Protein 4NZK (pdb70)

Organism: NCBI:txid428128

Secondary structure (DSSP, 8-state):
--EEEEEEETTEEEEEETTEEEEEE-------HHHHHHHHHHHHHH-TTSEEE-----THHHHPPTT-GGG---HHHHHHHHHHH-SS-B---HHHHHHTTTTSS-B-SSSSSBPHHHHHHHHHHHH----PPPPGGGSEEEEEEEE----TTTTS-HHHHTSPEEEEEEE-SS-EEEEEE-TTS-B-GGGTT---S-----GGGGGGG---SSSEEEEEES--SS-EEEEEE-GGGGGGGGGGTTT-SEEEEEETTB--S-HHHHHHHTT--EEEE--HHHHHSGGGHHIIIIIS--

Structure (mmCIF, N/CA/C/O backbone):
data_4NZK
#
_entry.id   4NZK
#
_cell.length_a   102.125
_cell.length_b   102.125
_cell.length_c   123.311
_cell.angle_alpha   90.000
_cell.angle_beta   90.000
_cell.angle_gamma   120.000
#
_symmetry.space_group_name_H-M   'P 61 2 2'
#
loop_
_entity.id
_entity.type
_entity.pdbx_description
1 polymer 'Uncharacterized protein'
2 non-polymer 1,2-ETHANEDIOL
3 non-polymer 'UNKNOWN LIGAND'
4 water water
#
loop_
_atom_site.group_PDB
_atom_site.id
_atom_site.type_symbol
_atom_site.label_atom_id
_atom_site.label_alt_id
_atom_site.label_comp_id
_atom_site.label_asym_id
_atom_site.label_entity_id
_atom_site.label_seq_id
_atom_site.pdbx_PDB_ins_code
_atom_site.Cartn_x
_atom_site.Cartn_y
_atom_site.Cartn_z
_atom_site.occupancy
_atom_site.B_iso_or_equiv
_atom_site.auth_seq_id
_atom_site.auth_comp_id
_atom_site.auth_asym_id
_atom_site.auth_atom_id
_atom_site.pdbx_PDB_model_num
ATOM 1 N N . PRO A 1 51 ? 48.492 13.089 5.635 1.00 37.53 82 PRO A N 1
ATOM 2 C CA . PRO A 1 51 ? 48.304 14.560 5.680 1.00 41.25 82 PRO A CA 1
ATOM 3 C C . PRO A 1 51 ? 48.280 15.270 4.311 1.00 39.87 82 PRO A C 1
ATOM 4 O O . PRO A 1 51 ? 48.711 14.713 3.303 1.00 41.02 82 PRO A O 1
ATOM 8 N N . VAL A 1 52 ? 47.767 16.495 4.294 1.00 39.72 83 VAL A N 1
ATOM 9 C CA A VAL A 1 52 ? 47.762 17.376 3.111 0.50 33.23 83 VAL A CA 1
ATOM 10 C CA B VAL A 1 52 ? 47.813 17.302 3.074 0.50 38.42 83 VAL A CA 1
ATOM 11 C C . VAL A 1 52 ? 48.868 18.431 3.245 1.00 36.73 83 VAL A C 1
ATOM 12 O O . VAL A 1 52 ? 48.995 19.034 4.316 1.00 41.34 83 VAL A O 1
ATOM 19 N N . GLY A 1 53 ? 49.631 18.696 2.176 1.00 34.92 84 GLY A N 1
ATOM 20 C CA . GLY A 1 53 ? 50.751 19.650 2.242 1.00 30.35 84 GLY A CA 1
ATOM 21 C C . GLY A 1 53 ? 50.674 20.907 1.391 1.00 28.56 84 GLY A C 1
ATOM 22 O O . GLY A 1 53 ? 50.127 20.894 0.290 1.00 35.28 84 GLY A O 1
ATOM 23 N N . VAL A 1 54 ? 51.268 21.989 1.893 1.00 24.40 85 VAL A N 1
ATOM 24 C CA . VAL A 1 54 ? 51.271 23.277 1.224 1.00 27.16 85 VAL A CA 1
ATOM 25 C C . VAL A 1 54 ? 52.700 23.810 1.096 1.00 25.61 85 VAL A C 1
ATOM 26 O O . VAL A 1 54 ? 53.462 23.773 2.075 1.00 25.69 85 VAL A O 1
ATOM 30 N N . ASP A 1 55 ? 53.041 24.340 -0.084 1.00 25.62 86 ASP A N 1
ATOM 31 C CA . ASP A 1 55 ? 54.324 25.043 -0.320 1.00 23.45 86 ASP A CA 1
ATOM 32 C C . ASP A 1 55 ? 55.512 24.104 -0.012 1.00 20.40 86 ASP A C 1
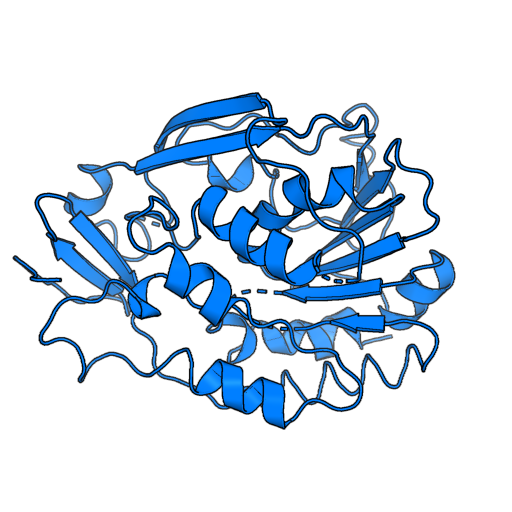ATOM 33 O O . ASP A 1 55 ? 56.454 24.457 0.688 1.00 22.42 86 ASP A O 1
ATOM 38 N N . GLY A 1 56 ? 55.424 22.895 -0.546 1.00 20.35 87 GLY A N 1
ATOM 39 C CA . GLY A 1 56 ? 56.493 21.940 -0.396 1.00 16.83 87 GLY A CA 1
ATOM 40 C C . GLY A 1 56 ? 57.699 22.339 -1.258 1.00 18.44 87 GLY A C 1
ATOM 41 O O . GLY A 1 56 ? 57.535 22.702 -2.427 1.00 23.49 87 GLY A O 1
ATOM 42 N N . VAL A 1 57 ? 58.885 22.305 -0.653 1.00 15.95 88 VAL A N 1
ATOM 43 C CA A VAL A 1 57 ? 60.173 22.566 -1.310 0.50 16.66 88 VAL A CA 1
ATOM 44 C CA B VAL A 1 57 ? 60.138 22.497 -1.380 0.50 17.04 88 VAL A CA 1
ATOM 45 C C . VAL A 1 57 ? 61.168 21.484 -0.889 1.00 16.05 88 VAL A C 1
ATOM 46 O O . VAL A 1 57 ? 61.268 21.192 0.307 1.00 15.13 88 VAL A O 1
ATOM 53 N N . GLN A 1 58 ? 61.931 20.951 -1.839 1.00 16.50 89 GLN A N 1
ATOM 54 C CA . GLN A 1 58 ? 62.966 19.950 -1.565 1.00 15.45 89 GLN A CA 1
ATOM 55 C C . GLN A 1 58 ? 64.381 20.521 -1.718 1.00 15.57 89 GLN A C 1
ATOM 56 O O . GLN A 1 58 ? 64.678 21.242 -2.679 1.00 19.89 89 GLN A O 1
ATOM 62 N N . THR A 1 59 ? 65.235 20.258 -0.738 1.00 15.11 90 THR A N 1
ATOM 63 C CA . THR A 1 59 ? 66.667 20.489 -0.905 1.00 21.67 90 THR A CA 1
ATOM 64 C C . THR A 1 59 ? 67.416 19.659 0.092 1.00 14.74 90 THR A C 1
ATOM 65 O O . THR A 1 59 ? 66.930 19.350 1.191 1.00 14.06 90 THR A O 1
ATOM 69 N N . ASN A 1 60 ? 68.597 19.253 -0.333 1.00 15.13 91 ASN A N 1
ATOM 70 C CA . ASN A 1 60 ? 69.535 18.537 0.524 1.00 12.67 91 ASN A CA 1
ATOM 71 C C . ASN A 1 60 ? 68.890 17.295 1.123 1.00 12.69 91 ASN A C 1
ATOM 72 O O . ASN A 1 60 ? 69.202 16.914 2.223 1.00 13.37 91 ASN A O 1
ATOM 77 N N . GLY A 1 61 ? 68.015 16.655 0.360 1.00 13.23 92 GLY A N 1
ATOM 78 C CA . GLY A 1 61 ? 67.354 15.420 0.819 1.00 13.59 92 GLY A CA 1
ATOM 79 C C . GLY A 1 61 ? 66.233 15.605 1.801 1.00 13.44 92 GLY A C 1
ATOM 80 O O . GLY A 1 61 ? 65.739 14.622 2.354 1.00 12.54 92 GLY A O 1
ATOM 81 N N . GLN A 1 62 ? 65.817 16.857 1.998 1.00 13.14 93 GLN A N 1
ATOM 82 C CA . GLN A 1 62 ? 64.764 17.218 2.928 1.00 12.14 93 GLN A CA 1
ATOM 83 C C . GLN A 1 62 ? 63.589 17.813 2.164 1.00 11.89 93 GLN A C 1
ATOM 84 O O . GLN A 1 62 ? 63.731 18.415 1.109 1.00 15.69 93 GLN A O 1
ATOM 90 N N . LEU A 1 63 ? 62.422 17.688 2.760 1.00 11.87 94 LEU A N 1
ATOM 91 C CA . LEU A 1 63 ? 61.216 18.392 2.316 1.00 11.12 94 LEU A CA 1
ATOM 92 C C . LEU A 1 63 ? 60.807 19.366 3.404 1.00 13.60 94 LEU A C 1
ATOM 93 O O . LEU A 1 63 ? 60.633 18.992 4.562 1.00 13.93 94 LEU A O 1
ATOM 98 N N . VAL A 1 64 ? 60.629 20.623 3.009 1.00 12.04 95 VAL A N 1
ATOM 99 C CA . VAL A 1 64 ? 60.037 21.625 3.844 1.00 13.96 95 VAL A CA 1
ATOM 100 C C . VAL A 1 64 ? 58.616 21.812 3.347 1.00 15.66 95 VAL A C 1
ATOM 101 O O . VAL A 1 64 ? 58.396 22.131 2.180 1.00 14.71 95 VAL A O 1
ATOM 105 N N . VAL A 1 65 ? 57.650 21.611 4.234 1.00 15.38 96 VAL A N 1
ATOM 106 C CA . VAL A 1 65 ? 56.245 21.664 3.827 1.00 14.73 96 VAL A CA 1
ATOM 107 C C . VAL A 1 65 ? 55.362 22.049 4.999 1.00 16.11 96 VAL A C 1
ATOM 108 O O . VAL A 1 65 ? 55.686 21.758 6.141 1.00 15.17 96 VAL A O 1
ATOM 112 N N . ASP A 1 66 ? 54.272 22.771 4.713 1.00 17.19 97 ASP A N 1
ATOM 113 C CA . ASP A 1 66 ? 53.329 23.115 5.759 1.00 17.61 97 ASP A CA 1
ATOM 114 C C . ASP A 1 66 ? 52.205 22.084 5.825 1.00 18.84 97 ASP A C 1
ATOM 115 O O . ASP A 1 66 ? 51.603 21.713 4.810 1.00 22.47 97 ASP A O 1
ATOM 120 N N . ILE A 1 67 ? 51.951 21.606 7.026 1.00 20.34 98 ILE A N 1
ATOM 121 C CA . ILE A 1 67 ? 50.904 20.608 7.257 1.00 22.79 98 ILE A CA 1
ATOM 122 C C . ILE A 1 67 ? 50.055 21.086 8.420 1.00 24.66 98 ILE A C 1
ATOM 123 O O . ILE A 1 67 ? 50.574 21.308 9.517 1.00 22.99 98 ILE A O 1
ATOM 128 N N . ASP A 1 68 ? 48.762 21.280 8.161 1.00 28.90 99 ASP A N 1
ATOM 129 C CA . ASP A 1 68 ? 47.828 21.708 9.203 1.00 30.94 99 ASP A CA 1
ATOM 130 C C . ASP A 1 68 ? 48.333 22.942 9.950 1.00 27.56 99 ASP A C 1
ATOM 131 O O . ASP A 1 68 ? 48.294 23.013 11.187 1.00 37.15 99 ASP A O 1
ATOM 136 N N . GLY A 1 69 ? 48.834 23.906 9.169 1.00 28.62 100 GLY A N 1
ATOM 137 C CA . GLY A 1 69 ? 49.268 25.199 9.701 1.00 30.19 100 GLY A CA 1
ATOM 138 C C . GLY A 1 69 ? 50.647 25.244 10.340 1.00 25.37 100 GLY A C 1
ATOM 139 O O . GLY A 1 69 ? 51.033 26.282 10.882 1.00 29.21 100 GLY A O 1
ATOM 140 N N . HIS A 1 70 ? 51.404 24.137 10.296 1.00 19.75 101 HIS A N 1
ATOM 141 C CA A HIS A 1 70 ? 52.754 24.110 10.881 0.50 18.96 101 HIS A CA 1
ATOM 142 C CA B HIS A 1 70 ? 52.743 24.171 10.845 0.50 19.12 101 HIS A CA 1
ATOM 143 C C . HIS A 1 70 ? 53.754 23.660 9.819 1.00 17.15 101 HIS A C 1
ATOM 144 O O . HIS A 1 70 ? 53.468 22.780 9.021 1.00 19.42 101 HIS A O 1
ATOM 157 N N . THR A 1 71 ? 54.924 24.257 9.849 1.00 17.50 102 THR A N 1
ATOM 158 C CA . THR A 1 71 ? 55.983 23.885 8.928 1.00 15.40 102 THR A CA 1
ATOM 159 C C . THR A 1 71 ? 56.755 22.707 9.496 1.00 14.23 102 THR A C 1
ATOM 160 O O . THR A 1 71 ? 57.213 22.709 10.654 1.00 14.43 102 THR A O 1
ATOM 164 N N . TRP A 1 72 ? 56.973 21.740 8.623 1.00 13.96 103 TRP A N 1
ATOM 165 C CA . TRP A 1 72 ? 57.821 20.611 8.929 1.00 13.96 103 TRP A CA 1
ATOM 166 C C . TRP A 1 72 ? 59.039 20.586 8.006 1.00 13.02 103 TRP A C 1
ATOM 167 O O . TRP A 1 72 ? 58.958 20.991 6.852 1.00 13.78 103 TRP A O 1
ATOM 178 N N . GLY A 1 73 ? 60.144 20.060 8.529 1.00 12.41 104 GLY A N 1
ATOM 179 C CA . GLY A 1 73 ? 61.277 19.621 7.726 1.00 12.26 104 GLY A CA 1
ATOM 180 C C . GLY A 1 73 ? 61.326 18.111 7.919 1.00 11.93 104 GLY A C 1
ATOM 181 O O . GLY A 1 73 ? 61.406 17.634 9.064 1.00 13.31 104 GLY A O 1
ATOM 182 N N . ILE A 1 74 ? 61.267 17.371 6.799 1.00 12.35 105 ILE A N 1
ATOM 183 C CA . ILE A 1 74 ? 61.207 15.905 6.787 1.00 11.94 105 ILE A CA 1
ATOM 184 C C . ILE A 1 74 ? 62.271 15.344 5.894 1.00 11.97 105 ILE A C 1
ATOM 185 O O . ILE A 1 74 ? 62.348 15.684 4.695 1.00 12.84 105 ILE A O 1
ATOM 190 N N . SER A 1 75 ? 63.092 14.459 6.450 1.00 10.51 106 SER A N 1
ATOM 191 C CA . SER A 1 75 ? 64.160 13.843 5.652 1.00 10.48 106 SER A CA 1
ATOM 192 C C . SER A 1 75 ? 63.530 12.735 4.793 1.00 9.77 106 SER A C 1
ATOM 193 O O . SER A 1 75 ? 62.826 11.863 5.298 1.00 12.59 106 SER A O 1
ATOM 196 N N . LEU A 1 76 ? 63.803 12.780 3.495 1.00 9.80 107 LEU A N 1
ATOM 197 C CA . LEU A 1 76 ? 63.320 11.779 2.572 1.00 9.90 107 LEU A CA 1
ATOM 198 C C . LEU A 1 76 ? 64.248 10.564 2.615 1.00 11.88 107 LEU A C 1
ATOM 199 O O . LEU A 1 76 ? 65.445 10.685 2.774 1.00 12.92 107 LEU A O 1
ATOM 204 N N . TYR A 1 77 ? 63.664 9.391 2.430 1.00 11.51 108 TYR A N 1
ATOM 205 C CA . TYR A 1 77 ? 64.394 8.137 2.609 1.00 11.67 108 TYR A CA 1
ATOM 206 C C . TYR A 1 77 ? 64.507 7.396 1.295 1.00 12.44 108 TYR A C 1
ATOM 207 O O . TYR A 1 77 ? 63.520 7.319 0.550 1.00 13.18 108 TYR A O 1
ATOM 216 N N . GLY A 1 78 ? 65.701 6.843 1.042 1.00 14.56 109 GLY A N 1
ATOM 217 C CA . GLY A 1 78 ? 65.972 6.102 -0.195 1.00 16.47 109 GLY A CA 1
ATOM 218 C C . GLY A 1 78 ? 65.966 4.590 -0.078 1.00 15.27 109 GLY A C 1
ATOM 219 O O . GLY A 1 78 ? 65.970 3.872 -1.085 1.00 19.64 109 GLY A O 1
ATOM 220 N N . GLY A 1 79 ? 65.898 4.079 1.139 1.00 14.40 110 GLY A N 1
ATOM 221 C CA . GLY A 1 79 ? 65.866 2.640 1.349 1.00 14.86 110 GLY A CA 1
ATOM 222 C C . GLY A 1 79 ? 67.250 2.032 1.568 1.00 13.52 110 GLY A C 1
ATOM 223 O O . GLY A 1 79 ? 68.253 2.721 1.642 1.00 14.42 110 GLY A O 1
ATOM 224 N N . GLY A 1 80 ? 67.275 0.706 1.692 1.00 13.29 111 GLY A N 1
ATOM 225 C CA . GLY A 1 80 ? 68.504 -0.049 1.972 1.00 13.69 111 GLY A CA 1
ATOM 226 C C . GLY A 1 80 ? 68.178 -1.308 2.728 1.00 12.32 111 GLY A C 1
ATOM 227 O O . GLY A 1 80 ? 67.253 -1.353 3.556 1.00 13.30 111 GLY A O 1
ATOM 228 N N . ASP A 1 81 ? 68.958 -2.353 2.441 1.00 11.95 112 ASP A N 1
ATOM 229 C CA . ASP A 1 81 ? 68.664 -3.647 3.011 1.00 12.37 112 ASP A CA 1
ATOM 230 C C . ASP A 1 81 ? 69.225 -3.872 4.408 1.00 12.21 112 ASP A C 1
ATOM 231 O O . ASP A 1 81 ? 68.791 -4.785 5.087 1.00 14.42 112 ASP A O 1
ATOM 236 N N . GLY A 1 82 ? 70.192 -3.047 4.826 1.00 10.36 113 GLY A N 1
ATOM 237 C CA . GLY A 1 82 ? 70.816 -3.196 6.128 1.00 12.00 113 GLY A CA 1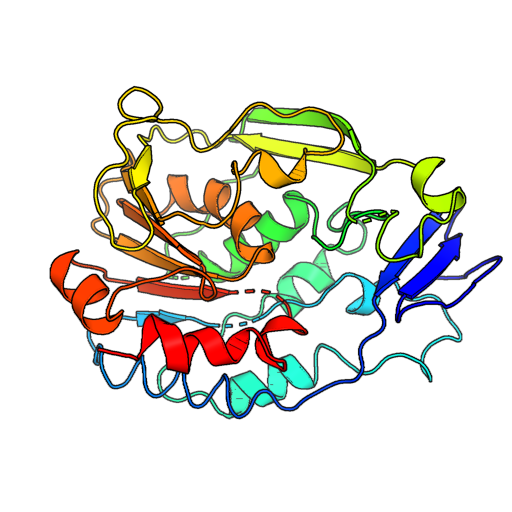
ATOM 238 C C . GLY A 1 82 ? 71.581 -4.494 6.307 1.00 12.23 113 GLY A C 1
ATOM 239 O O . GLY A 1 82 ? 71.775 -4.966 7.433 1.00 11.76 113 GLY A O 1
ATOM 240 N N . ALA A 1 83 ? 72.047 -5.080 5.214 1.00 10.70 114 ALA A N 1
ATOM 241 C CA . ALA A 1 83 ? 72.725 -6.358 5.322 1.00 11.84 114 ALA A CA 1
ATOM 242 C C . ALA A 1 83 ? 74.008 -6.300 6.123 1.00 11.22 114 ALA A C 1
ATOM 243 O O . ALA A 1 83 ? 74.306 -7.199 6.921 1.00 12.96 114 ALA A O 1
ATOM 245 N N . ASN A 1 84 ? 74.777 -5.238 5.933 1.00 11.82 115 ASN A N 1
ATOM 246 C CA . ASN A 1 84 ? 76.020 -5.101 6.690 1.00 10.93 115 ASN A CA 1
ATOM 247 C C . ASN A 1 84 ? 75.724 -5.002 8.173 1.00 11.37 115 ASN A C 1
ATOM 248 O O . ASN A 1 84 ? 76.289 -5.734 8.965 1.00 12.53 115 ASN A O 1
ATOM 253 N N . TYR A 1 85 ? 74.819 -4.098 8.529 1.00 10.30 116 TYR A N 1
ATOM 254 C CA . TYR A 1 85 ? 74.405 -3.928 9.930 1.00 9.51 116 TYR A CA 1
ATOM 255 C C . TYR A 1 85 ? 73.996 -5.272 10.540 1.00 9.84 116 TYR A C 1
ATOM 256 O O . TYR A 1 85 ? 74.448 -5.613 11.630 1.00 10.73 116 TYR A O 1
ATOM 265 N N . ALA A 1 86 ? 73.119 -6.001 9.869 1.00 9.94 117 ALA A N 1
ATOM 266 C CA . ALA A 1 86 ? 72.656 -7.280 10.438 1.00 10.61 117 ALA A CA 1
ATOM 267 C C . ALA A 1 86 ? 73.830 -8.229 10.626 1.00 10.54 117 ALA A C 1
ATOM 268 O O . ALA A 1 86 ? 73.914 -8.886 11.643 1.00 12.04 117 ALA A O 1
ATOM 270 N N . SER A 1 87 ? 74.738 -8.293 9.662 1.00 11.71 118 SER A N 1
ATOM 271 C CA A SER A 1 87 ? 75.908 -9.157 9.787 0.50 13.06 118 SER A CA 1
ATOM 272 C CA B SER A 1 87 ? 75.932 -9.142 9.774 0.50 13.42 118 SER A CA 1
ATOM 273 C C . SER A 1 87 ? 76.792 -8.773 10.969 1.00 12.32 118 SER A C 1
ATOM 274 O O . SER A 1 87 ? 77.330 -9.638 11.661 1.00 11.58 118 SER A O 1
ATOM 279 N N . TYR A 1 88 ? 76.946 -7.481 11.212 1.00 11.70 119 TYR A N 1
ATOM 280 C CA . TYR A 1 88 ? 77.740 -7.017 12.334 1.00 11.98 119 TYR A CA 1
ATOM 281 C C . TYR A 1 88 ? 77.082 -7.362 13.673 1.00 12.38 119 TYR A C 1
ATOM 282 O O . TYR A 1 88 ? 77.752 -7.767 14.633 1.00 11.69 119 TYR A O 1
ATOM 291 N N . LEU A 1 89 ? 75.789 -7.137 13.774 1.00 11.85 120 LEU A N 1
ATOM 292 C CA . LEU A 1 89 ? 75.063 -7.537 14.989 1.00 10.14 120 LEU A CA 1
ATOM 293 C C . LEU A 1 89 ? 75.191 -9.031 15.219 1.00 11.25 120 LEU A C 1
ATOM 294 O O . LEU A 1 89 ? 75.372 -9.476 16.346 1.00 11.16 120 LEU A O 1
ATOM 299 N N . ASN A 1 90 ? 75.073 -9.808 14.146 1.00 10.01 121 ASN A N 1
ATOM 300 C CA . ASN A 1 90 ? 75.152 -11.271 14.282 1.00 10.18 121 ASN A CA 1
ATOM 301 C C . ASN A 1 90 ? 76.527 -11.680 14.816 1.00 9.98 121 ASN A C 1
ATOM 302 O O . ASN A 1 90 ? 76.627 -12.567 15.664 1.00 11.80 121 ASN A O 1
ATOM 307 N N . GLU A 1 91 ? 77.563 -11.016 14.319 1.00 10.93 122 GLU A N 1
ATOM 308 C CA A GLU A 1 91 ? 78.931 -11.282 14.764 0.50 10.98 122 GLU A CA 1
ATOM 309 C CA B GLU A 1 91 ? 78.932 -11.275 14.760 0.50 11.00 122 GLU A CA 1
ATOM 310 C C . GLU A 1 91 ? 79.096 -10.916 16.231 1.00 12.49 122 GLU A C 1
ATOM 311 O O . GLU A 1 91 ? 79.713 -11.671 17.002 1.00 13.07 122 GLU A O 1
ATOM 322 N N . PHE A 1 92 ? 78.567 -9.743 16.607 1.00 10.48 123 PHE A N 1
ATOM 323 C CA . PHE A 1 92 ? 78.626 -9.335 17.979 1.00 10.07 123 PHE A CA 1
ATOM 324 C C . PHE A 1 92 ? 77.973 -10.397 18.861 1.00 10.77 123 PHE A C 1
ATOM 325 O O . PHE A 1 92 ? 78.509 -10.755 19.925 1.00 11.62 123 PHE A O 1
ATOM 333 N N . LYS A 1 93 ? 76.783 -10.856 18.468 1.00 10.18 124 LYS A N 1
ATOM 334 C CA . LYS A 1 93 ? 76.066 -11.860 19.248 1.00 10.32 124 LYS A CA 1
ATOM 335 C C . LYS A 1 93 ? 76.870 -13.162 19.358 1.00 11.46 124 LYS A C 1
ATOM 336 O O . LYS A 1 93 ? 76.943 -13.766 20.441 1.00 13.32 124 LYS A O 1
ATOM 342 N N . GLU A 1 94 ? 77.510 -13.575 18.254 1.00 11.64 125 GLU A N 1
ATOM 343 C CA . GLU A 1 94 ? 78.339 -14.788 18.316 1.00 12.99 125 GLU A CA 1
ATOM 344 C C . GLU A 1 94 ? 79.466 -14.607 19.360 1.00 11.85 125 GLU A C 1
ATOM 345 O O . GLU A 1 94 ? 79.838 -15.565 20.046 1.00 15.90 125 GLU A O 1
ATOM 351 N N . LYS A 1 95 ? 80.052 -13.417 19.400 1.00 12.46 126 LYS A N 1
ATOM 352 C CA A LYS A 1 95 ? 81.163 -13.096 20.320 0.50 13.28 126 LYS A CA 1
ATOM 353 C CA B LYS A 1 95 ? 81.184 -13.157 20.302 0.50 13.64 126 LYS A CA 1
ATOM 354 C C . LYS A 1 95 ? 80.757 -13.073 21.785 1.00 13.49 126 LYS A C 1
ATOM 355 O O . LYS A 1 95 ? 81.536 -13.451 22.653 1.00 18.53 126 LYS A O 1
ATOM 366 N N . VAL A 1 96 ? 79.539 -12.595 22.079 1.00 11.87 127 VAL A N 1
ATOM 367 C CA . VAL A 1 96 ? 79.105 -12.549 23.471 1.00 13.46 127 VAL A CA 1
ATOM 368 C C . VAL A 1 96 ? 78.432 -13.834 23.950 1.00 14.76 127 VAL A C 1
ATOM 369 O O . VAL A 1 96 ? 78.390 -14.110 25.141 1.00 16.73 127 VAL A O 1
ATOM 373 N N . GLY A 1 97 ? 77.884 -14.617 23.030 1.00 13.36 128 GLY A N 1
ATOM 374 C CA . GLY A 1 97 ? 77.371 -15.925 23.350 1.00 13.33 128 GLY A CA 1
ATOM 375 C C . GLY A 1 97 ? 75.939 -15.943 23.847 1.00 13.28 128 GLY A C 1
ATOM 376 O O . GLY A 1 97 ? 75.236 -14.909 23.910 1.00 13.18 128 GLY A O 1
ATOM 377 N N . SER A 1 98 ? 75.493 -17.139 24.207 1.00 13.10 129 SER A N 1
ATOM 378 C CA A SER A 1 98 ? 74.092 -17.364 24.562 0.50 12.62 129 SER A CA 1
ATOM 379 C CA B SER A 1 98 ? 74.095 -17.371 24.562 0.50 12.59 129 SER A CA 1
ATOM 380 C C . SER A 1 98 ? 73.639 -16.696 25.844 1.00 14.37 129 SER A C 1
ATOM 381 O O . SER A 1 98 ? 72.444 -16.430 25.998 1.00 15.42 129 SER A O 1
ATOM 386 N N . SER A 1 99 ? 74.566 -16.426 26.762 1.00 14.17 130 SER A N 1
ATOM 387 C CA . SER A 1 99 ? 74.174 -15.895 28.063 1.00 15.33 130 SER A CA 1
ATOM 388 C C . SER A 1 99 ? 73.898 -14.393 28.119 1.00 14.20 130 SER A C 1
ATOM 389 O O . SER A 1 99 ? 73.435 -13.896 29.152 1.00 16.61 130 SER A O 1
ATOM 392 N N . VAL A 1 100 ? 74.169 -13.682 27.024 1.00 12.63 131 VAL A N 1
ATOM 393 C CA . VAL A 1 100 ? 73.908 -12.261 26.932 1.00 11.80 131 VAL A CA 1
ATOM 394 C C . VAL A 1 100 ? 72.830 -12.105 25.888 1.00 13.40 131 VAL A C 1
ATOM 395 O O . VAL A 1 100 ? 73.010 -12.509 24.752 1.00 12.77 131 VAL A O 1
ATOM 399 N N . ASN A 1 101 ? 71.712 -11.483 26.263 1.00 11.83 132 ASN A N 1
ATOM 400 C CA . ASN A 1 101 ? 70.633 -11.234 25.286 1.00 11.30 132 ASN A CA 1
ATOM 401 C C . ASN A 1 101 ? 70.935 -9.969 24.538 1.00 11.13 132 ASN A C 1
ATOM 402 O O . ASN A 1 101 ? 71.276 -8.966 25.152 1.00 14.03 132 ASN A O 1
ATOM 407 N N . VAL A 1 102 ? 70.849 -10.062 23.206 1.00 9.49 133 VAL A N 1
ATOM 408 C CA . VAL A 1 102 ? 71.133 -8.924 22.322 1.00 8.77 133 VAL A CA 1
ATOM 409 C C . VAL A 1 102 ? 69.838 -8.604 21.584 1.00 9.83 133 VAL A C 1
ATOM 410 O O . VAL A 1 102 ? 69.178 -9.510 21.044 1.00 11.38 133 VAL A O 1
ATOM 414 N N . PHE A 1 103 ? 69.465 -7.323 21.639 1.00 9.08 134 PHE A N 1
ATOM 415 C CA . PHE A 1 103 ? 68.212 -6.828 21.096 1.00 10.24 134 PHE A CA 1
ATOM 416 C C . PHE A 1 103 ? 68.532 -5.797 20.013 1.00 10.72 134 PHE A C 1
ATOM 417 O O . PHE A 1 103 ? 69.551 -5.087 20.081 1.00 11.83 134 PHE A O 1
ATOM 425 N N . ASN A 1 104 ? 67.655 -5.722 19.025 1.00 9.49 135 ASN A N 1
ATOM 426 C CA . ASN A 1 104 ? 67.771 -4.765 17.939 1.00 9.42 135 ASN A CA 1
ATOM 427 C C . ASN A 1 104 ? 66.473 -3.950 17.856 1.00 10.85 135 ASN A C 1
ATOM 428 O O . ASN A 1 104 ? 65.388 -4.514 17.814 1.00 11.85 135 ASN A O 1
ATOM 441 N N . VAL A 1 106 ? 65.509 -0.797 15.434 1.00 10.27 137 VAL A N 1
ATOM 442 C CA . VAL A 1 106 ? 65.734 0.193 14.411 1.00 9.37 137 VAL A CA 1
ATOM 443 C C . VAL A 1 106 ? 64.438 0.947 14.214 1.00 11.36 137 VAL A C 1
ATOM 444 O O . VAL A 1 106 ? 63.384 0.336 14.003 1.00 12.47 137 VAL A O 1
ATOM 448 N N . VAL A 1 107 ? 64.519 2.265 14.275 1.00 9.65 138 VAL A N 1
ATOM 449 C CA . VAL A 1 107 ? 63.298 3.082 14.245 1.00 11.37 138 VAL A CA 1
ATOM 450 C C . VAL A 1 107 ? 63.327 4.054 13.068 1.00 12.04 138 VAL A C 1
ATOM 451 O O . VAL A 1 107 ? 64.382 4.476 12.629 1.00 12.43 138 VAL A O 1
ATOM 455 N N . PRO A 1 108 ? 62.142 4.403 12.561 1.00 10.09 139 PRO A N 1
ATOM 456 C CA . PRO A 1 108 ? 62.076 5.308 11.437 1.00 10.37 139 PRO A CA 1
ATOM 457 C C . PRO A 1 108 ? 62.187 6.749 11.903 1.00 10.87 139 PRO A C 1
ATOM 458 O O . PRO A 1 108 ? 62.089 7.031 13.085 1.00 11.26 139 PRO A O 1
ATOM 462 N N . THR A 1 109 ? 62.411 7.632 10.939 1.00 11.73 140 THR A N 1
ATOM 463 C CA . THR A 1 109 ? 62.288 9.053 11.124 1.00 11.71 140 THR A CA 1
ATOM 464 C C . THR A 1 109 ? 60.853 9.465 10.762 1.00 10.63 140 THR A C 1
ATOM 465 O O . THR A 1 109 ? 60.011 8.619 10.372 1.00 11.17 140 THR A O 1
ATOM 469 N N . ALA A 1 110 ? 60.547 10.744 10.936 1.00 11.03 141 ALA A N 1
ATOM 470 C CA . ALA A 1 110 ? 59.161 11.197 10.858 1.00 10.52 141 ALA A CA 1
ATOM 471 C C . ALA A 1 110 ? 58.468 10.901 9.544 1.00 11.64 141 ALA A C 1
ATOM 472 O O . ALA A 1 110 ? 57.260 10.750 9.504 1.00 12.62 141 ALA A O 1
ATOM 474 N N . GLY A 1 111 ? 59.237 10.847 8.452 1.00 10.72 142 GLY A N 1
ATOM 475 C CA . GLY A 1 111 ? 58.688 10.639 7.136 1.00 12.62 142 GLY A CA 1
ATOM 476 C C . GLY A 1 111 ? 57.994 9.313 6.970 1.00 11.66 142 GLY A C 1
ATOM 477 O O . GLY A 1 111 ? 57.205 9.137 6.026 1.00 15.14 142 GLY A O 1
ATOM 478 N N . ALA A 1 112 ? 58.260 8.349 7.850 1.00 11.21 143 ALA A N 1
ATOM 479 C CA . ALA A 1 112 ? 57.480 7.108 7.784 1.00 11.52 143 ALA A CA 1
ATOM 480 C C . ALA A 1 112 ? 55.986 7.325 8.028 1.00 12.13 143 ALA A C 1
ATOM 481 O O . ALA A 1 112 ? 55.147 6.559 7.509 1.00 14.54 143 ALA A O 1
ATOM 483 N N . TYR A 1 113 ? 55.666 8.349 8.825 1.00 12.42 144 TYR A N 1
ATOM 484 C CA . TYR A 1 113 ? 54.311 8.567 9.272 1.00 13.36 144 TYR A CA 1
ATOM 485 C C . TYR A 1 113 ? 53.634 9.850 8.804 1.00 13.92 144 TYR A C 1
ATOM 486 O O . TYR A 1 113 ? 52.413 9.891 8.699 1.00 16.58 144 TYR A O 1
ATOM 495 N N . TYR A 1 114 ? 54.418 10.897 8.571 1.00 11.98 145 TYR A N 1
ATOM 496 C CA . TYR A 1 114 ? 53.892 12.243 8.385 1.00 14.36 145 TYR A CA 1
ATOM 497 C C . TYR A 1 114 ? 54.090 12.886 7.016 1.00 14.05 145 TYR A C 1
ATOM 498 O O . TYR A 1 114 ? 53.717 14.035 6.839 1.00 17.57 145 TYR A O 1
ATOM 507 N N . LEU A 1 115 ? 54.653 12.157 6.067 1.00 16.63 146 LEU A N 1
ATOM 508 C CA . LEU A 1 115 ? 54.807 12.696 4.725 1.00 16.43 146 LEU A CA 1
ATOM 509 C C . LEU A 1 115 ? 53.438 12.932 4.117 1.00 20.11 146 LEU A C 1
ATOM 510 O O . LEU A 1 115 ? 52.584 12.031 4.161 1.00 23.82 146 LEU A O 1
ATOM 515 N N . PRO A 1 116 ? 53.205 14.143 3.563 1.00 19.04 147 PRO A N 1
ATOM 516 C CA . PRO A 1 116 ? 51.877 14.402 3.056 1.00 20.76 147 PRO A CA 1
ATOM 517 C C . PRO A 1 116 ? 51.605 13.696 1.765 1.00 23.09 147 PRO A C 1
ATOM 518 O O . PRO A 1 116 ? 52.509 13.097 1.134 1.00 22.09 147 PRO A O 1
ATOM 522 N N . GLU A 1 117 ? 50.344 13.758 1.374 1.00 25.98 148 GLU A N 1
ATOM 523 C CA A GLU A 1 117 ? 49.914 13.098 0.151 0.50 28.35 148 GLU A CA 1
ATOM 524 C CA B GLU A 1 117 ? 49.915 13.103 0.148 0.50 28.14 148 GLU A CA 1
ATOM 525 C C . GLU A 1 117 ? 50.664 13.657 -1.053 1.00 21.94 148 GLU A C 1
ATOM 526 O O . GLU A 1 117 ? 50.985 14.851 -1.116 1.00 24.51 148 GLU A O 1
ATOM 531 N N . GLY A 1 118 ? 50.967 12.771 -1.995 1.00 22.41 149 GLY A N 1
ATOM 532 C CA . GLY A 1 118 ? 51.623 13.194 -3.220 1.00 25.46 149 GLY A CA 1
ATOM 533 C C . GLY A 1 118 ? 53.127 13.090 -3.239 1.00 22.30 149 GLY A C 1
ATOM 534 O O . GLY A 1 118 ? 53.729 13.336 -4.270 1.00 25.16 149 GLY A O 1
ATOM 535 N N . TYR A 1 119 ? 53.746 12.702 -2.122 1.00 17.94 150 TYR A N 1
ATOM 536 C CA . TYR A 1 119 ? 55.195 12.604 -2.094 1.00 17.02 150 TYR A CA 1
ATOM 537 C C . TYR A 1 119 ? 55.713 11.179 -2.077 1.00 18.15 150 TYR A C 1
ATOM 538 O O . TYR A 1 119 ? 56.907 10.999 -1.880 1.00 18.61 150 TYR A O 1
ATOM 547 N N . GLU A 1 120 ? 54.829 10.201 -2.309 1.00 19.29 151 GLU A N 1
ATOM 548 C CA . GLU A 1 120 ? 55.169 8.784 -2.295 1.00 20.39 151 GLU A CA 1
ATOM 549 C C . GLU A 1 120 ? 56.346 8.449 -3.232 1.00 16.83 151 GLU A C 1
ATOM 550 O O . GLU A 1 120 ? 57.199 7.623 -2.876 1.00 17.98 151 GLU A O 1
ATOM 556 N N . LYS A 1 121 ? 56.425 9.116 -4.383 1.00 18.19 152 LYS A N 1
ATOM 557 C CA . LYS A 1 121 ? 57.478 8.841 -5.353 1.00 16.34 152 LYS A CA 1
ATOM 558 C C . LYS A 1 121 ? 58.879 9.341 -4.912 1.00 15.06 152 LYS A C 1
ATOM 559 O O . LYS A 1 121 ? 59.894 8.998 -5.532 1.00 16.21 152 LYS A O 1
ATOM 565 N N . TYR A 1 122 ? 58.918 10.119 -3.821 1.00 13.20 153 TYR A N 1
ATOM 566 C CA . TYR A 1 122 ? 60.154 10.677 -3.300 1.00 13.65 153 TYR A CA 1
ATOM 567 C C . TYR A 1 122 ? 60.601 10.073 -1.981 1.00 14.74 153 TYR A C 1
ATOM 568 O O . TYR A 1 122 ? 61.566 10.548 -1.396 1.00 15.03 153 TYR A O 1
ATOM 577 N N . ASN A 1 123 ? 59.935 9.013 -1.543 1.00 13.27 154 ASN A N 1
ATOM 578 C CA . ASN A 1 123 ? 60.255 8.433 -0.258 1.00 13.05 154 ASN A CA 1
ATOM 579 C C . ASN A 1 123 ? 60.021 6.932 -0.273 1.00 13.78 154 ASN A C 1
ATOM 580 O O . ASN A 1 123 ? 58.930 6.479 -0.619 1.00 17.51 154 ASN A O 1
ATOM 585 N N . ALA A 1 124 ? 61.040 6.188 0.130 1.00 13.21 155 ALA A N 1
ATOM 586 C CA . ALA A 1 124 ? 60.999 4.730 0.219 1.00 12.64 155 ALA A CA 1
ATOM 587 C C . ALA A 1 124 ? 60.445 4.347 1.589 1.00 13.55 155 ALA A C 1
ATOM 588 O O . ALA A 1 124 ? 60.380 5.156 2.504 1.00 14.66 155 ALA A O 1
ATOM 590 N N . SER A 1 125 ? 60.107 3.084 1.758 1.00 14.83 156 SER A N 1
ATOM 591 C CA . SER A 1 125 ? 59.555 2.569 2.995 1.00 13.93 156 SER A CA 1
ATOM 592 C C . SER A 1 125 ? 60.591 2.284 4.081 1.00 11.86 156 SER A C 1
ATOM 593 O O . SER A 1 125 ? 61.464 1.430 3.920 1.00 13.73 156 SER A O 1
ATOM 596 N N . HIS A 1 126 ? 60.492 3.002 5.188 1.00 11.00 157 HIS A N 1
ATOM 597 C CA . HIS A 1 126 ? 61.295 2.674 6.345 1.00 10.73 157 HIS A CA 1
ATOM 598 C C . HIS A 1 126 ? 61.003 1.248 6.829 1.00 9.77 157 HIS A C 1
ATOM 599 O O . HIS A 1 126 ? 61.917 0.517 7.207 1.00 11.27 157 HIS A O 1
ATOM 606 N N . ARG A 1 127 ? 59.721 0.867 6.838 1.00 11.10 158 ARG A N 1
ATOM 607 C CA A ARG A 1 127 ? 59.300 -0.472 7.321 0.40 12.58 158 ARG A CA 1
ATOM 608 C CA B ARG A 1 127 ? 59.377 -0.445 7.380 0.20 12.80 158 ARG A CA 1
ATOM 609 C CA C ARG A 1 127 ? 59.285 -0.452 7.301 0.20 13.41 158 ARG A CA 1
ATOM 610 C CA D ARG A 1 127 ? 59.352 -0.442 7.366 0.20 12.96 158 ARG A CA 1
ATOM 611 C C . ARG A 1 127 ? 60.020 -1.565 6.564 1.00 11.44 158 ARG A C 1
ATOM 612 O O . ARG A 1 127 ? 60.446 -2.569 7.137 1.00 12.23 158 ARG A O 1
ATOM 641 N N . ASP A 1 128 ? 60.148 -1.391 5.253 1.00 9.41 159 ASP A N 1
ATOM 642 C CA . ASP A 1 128 ? 60.796 -2.436 4.442 1.00 11.62 159 ASP A CA 1
ATOM 643 C C . ASP A 1 128 ? 62.246 -2.655 4.878 1.00 11.62 159 ASP A C 1
ATOM 644 O O . ASP A 1 128 ? 62.714 -3.794 4.923 1.00 11.61 159 ASP A O 1
ATOM 649 N N . SER A 1 129 ? 62.970 -1.576 5.182 1.00 9.87 160 SER A N 1
ATOM 650 C CA . SER A 1 129 ? 64.363 -1.726 5.637 1.00 10.22 160 SER A CA 1
ATOM 651 C C . SER A 1 129 ? 64.434 -2.365 6.998 1.00 10.86 160 SER A C 1
ATOM 652 O O . SER A 1 129 ? 65.283 -3.218 7.250 1.00 10.90 160 SER A O 1
ATOM 655 N N . ILE A 1 130 ? 63.532 -1.949 7.881 1.00 8.51 161 ILE A N 1
ATOM 656 C CA . ILE A 1 130 ? 63.484 -2.530 9.215 1.00 10.24 161 ILE A CA 1
ATOM 657 C C . ILE A 1 130 ? 63.167 -4.048 9.149 1.00 11.09 161 ILE A C 1
ATOM 658 O O . ILE A 1 130 ? 63.775 -4.879 9.859 1.00 11.89 161 ILE A O 1
ATOM 663 N N . ASN A 1 131 ? 62.247 -4.403 8.266 1.00 10.44 162 ASN A N 1
ATOM 664 C CA . ASN A 1 131 ? 61.942 -5.820 8.040 1.00 11.22 162 ASN A CA 1
ATOM 665 C C . ASN A 1 131 ? 63.138 -6.590 7.497 1.00 11.07 162 ASN A C 1
ATOM 666 O O . ASN A 1 131 ? 63.414 -7.724 7.943 1.00 12.29 162 ASN A O 1
ATOM 671 N N . SER A 1 132 ? 63.822 -6.002 6.512 1.00 10.71 163 SER A N 1
ATOM 672 C CA . SER A 1 132 ? 64.983 -6.664 5.902 1.00 10.55 163 SER A CA 1
ATOM 673 C C . SER A 1 132 ? 66.041 -6.992 6.954 1.00 9.88 163 SER A C 1
ATOM 674 O O . SER A 1 132 ? 66.587 -8.094 7.005 1.00 11.84 163 SER A O 1
ATOM 677 N N . ILE A 1 133 ? 66.339 -6.009 7.807 1.00 10.29 164 ILE A N 1
ATOM 678 C CA . ILE A 1 133 ? 67.274 -6.215 8.898 1.00 10.98 164 ILE A CA 1
ATOM 679 C C . ILE A 1 133 ? 66.786 -7.353 9.820 1.00 11.30 164 ILE A C 1
ATOM 680 O O . ILE A 1 133 ? 67.529 -8.283 10.138 1.00 12.36 164 ILE A O 1
ATOM 685 N N . ALA A 1 134 ? 65.519 -7.284 10.241 1.00 11.26 165 ALA A N 1
ATOM 686 C CA . ALA A 1 134 ? 64.967 -8.301 11.160 1.00 11.86 165 ALA A CA 1
ATOM 687 C C . ALA A 1 134 ? 65.101 -9.711 10.579 1.00 11.98 165 ALA A C 1
ATOM 688 O O . ALA A 1 134 ? 65.450 -10.650 11.291 1.00 14.12 165 ALA A O 1
ATOM 690 N N . ASN A 1 135 ? 64.919 -9.820 9.277 1.00 12.08 166 ASN A N 1
ATOM 691 C CA . ASN A 1 135 ? 64.934 -11.105 8.609 1.00 13.20 166 ASN A CA 1
ATOM 692 C C . ASN A 1 135 ? 66.334 -11.688 8.537 1.00 13.53 166 ASN A C 1
ATOM 693 O O . ASN A 1 135 ? 66.481 -12.889 8.324 1.00 16.16 166 ASN A O 1
ATOM 698 N N . LYS A 1 136 ? 67.359 -10.850 8.676 1.00 12.11 167 LYS A N 1
ATOM 699 C CA . LYS A 1 136 ? 68.745 -11.295 8.551 1.00 12.63 167 LYS A CA 1
ATOM 700 C C . LYS A 1 136 ? 69.408 -11.548 9.895 1.00 12.26 167 LYS A C 1
ATOM 701 O O . LYS A 1 136 ? 70.565 -12.034 9.954 1.00 15.01 167 LYS A O 1
ATOM 707 N N . LEU A 1 137 ? 68.704 -11.257 10.992 1.00 11.95 168 LEU A N 1
ATOM 708 C CA . LEU A 1 137 ? 69.261 -11.454 12.336 1.00 12.77 168 LEU A CA 1
ATOM 709 C C . LEU A 1 137 ? 69.284 -12.906 12.723 1.00 12.31 168 LEU A C 1
ATOM 710 O O . LEU A 1 137 ? 68.376 -13.666 12.369 1.00 15.02 168 LEU A O 1
ATOM 715 N N . VAL A 1 138 ? 70.330 -13.289 13.463 1.00 12.22 169 VAL A N 1
ATOM 716 C CA . VAL A 1 138 ? 70.507 -14.637 13.992 1.00 12.49 169 VAL A CA 1
ATOM 717 C C . VAL A 1 138 ? 70.752 -14.520 15.502 1.00 11.24 169 VAL A C 1
ATOM 718 O O . VAL A 1 138 ? 71.754 -13.954 15.947 1.00 12.41 169 VAL A O 1
ATOM 722 N N . ASN A 1 139 ? 69.803 -15.051 16.283 1.00 11.64 170 ASN A N 1
ATOM 723 C CA . ASN A 1 139 ? 69.851 -15.041 17.738 1.00 13.28 170 ASN A CA 1
ATOM 724 C C . ASN A 1 139 ? 69.948 -13.636 18.356 1.00 12.47 170 ASN A C 1
ATOM 725 O O . ASN A 1 139 ? 70.508 -13.430 19.422 1.00 12.25 170 ASN A O 1
ATOM 730 N N . VAL A 1 140 ? 69.363 -12.685 17.653 1.00 11.34 171 VAL A N 1
ATOM 731 C CA . VAL A 1 140 ? 69.207 -11.315 18.126 1.00 11.10 171 VAL A CA 1
ATOM 732 C C . VAL A 1 140 ? 67.706 -11.061 18.186 1.00 12.23 171 VAL A C 1
ATOM 733 O O . VAL A 1 140 ? 66.994 -11.334 17.213 1.00 15.50 171 VAL A O 1
ATOM 737 N N . ILE A 1 141 ? 67.242 -10.517 19.300 1.00 11.86 172 ILE A N 1
ATOM 738 C CA . ILE A 1 141 ? 65.804 -10.296 19.513 1.00 11.48 172 ILE A CA 1
ATOM 739 C C . ILE A 1 141 ? 65.363 -8.992 18.878 1.00 11.45 172 ILE A C 1
ATOM 740 O O . ILE A 1 141 ? 65.848 -7.939 19.234 1.00 13.81 172 ILE A O 1
ATOM 745 N N . ASN A 1 142 ? 64.432 -9.059 17.949 1.00 11.84 173 ASN A N 1
ATOM 746 C CA . ASN A 1 142 ? 63.974 -7.861 17.271 1.00 11.39 173 ASN A CA 1
ATOM 747 C C . ASN A 1 142 ? 62.851 -7.231 18.064 1.00 13.88 173 ASN A C 1
ATOM 748 O O . ASN A 1 142 ? 61.939 -7.902 18.480 1.00 15.31 173 ASN A O 1
ATOM 753 N N . VAL A 1 143 ? 62.929 -5.921 18.241 1.00 12.06 174 VAL A N 1
ATOM 754 C CA . VAL A 1 143 ? 61.897 -5.170 18.931 1.00 10.51 174 VAL A CA 1
ATOM 755 C C . VAL A 1 143 ? 61.175 -4.301 17.874 1.00 12.65 174 VAL A C 1
ATOM 756 O O . VAL A 1 143 ? 61.820 -3.596 17.118 1.00 14.14 174 VAL A O 1
ATOM 760 N N . ASP A 1 144 ? 59.850 -4.388 17.831 1.00 13.46 175 ASP A N 1
ATOM 761 C CA . ASP A 1 144 ? 59.063 -3.671 16.840 1.00 14.35 175 ASP A CA 1
ATOM 762 C C . ASP A 1 144 ? 58.729 -2.250 17.287 1.00 15.24 175 ASP A C 1
ATOM 763 O O . ASP A 1 144 ? 57.586 -1.915 17.640 1.00 15.17 175 ASP A O 1
ATOM 768 N N . GLY A 1 145 ? 59.755 -1.419 17.267 1.00 12.71 176 GLY A N 1
ATOM 769 C CA . GLY A 1 145 ? 59.617 0.005 17.560 1.00 13.58 176 GLY A CA 1
ATOM 770 C C . GLY A 1 145 ? 58.754 0.700 16.541 1.00 12.68 176 GLY A C 1
ATOM 771 O O . GLY A 1 145 ? 58.001 1.616 16.891 1.00 14.68 176 GLY A O 1
ATOM 772 N N . TYR A 1 146 ? 58.858 0.281 15.281 1.00 11.96 177 TYR A N 1
ATOM 773 C CA . TYR A 1 146 ? 58.031 0.864 14.225 1.00 12.54 177 TYR A CA 1
ATOM 774 C C . TYR A 1 146 ? 56.537 0.803 14.553 1.00 12.75 177 TYR A C 1
ATOM 775 O O . TYR A 1 146 ? 55.834 1.778 14.456 1.00 12.10 177 TYR A O 1
ATOM 784 N N . ALA A 1 147 ? 56.078 -0.370 14.961 1.00 11.51 178 ALA A N 1
ATOM 785 C CA . ALA A 1 147 ? 54.680 -0.551 15.281 1.00 12.53 178 ALA A CA 1
ATOM 786 C C . ALA A 1 147 ? 54.299 0.223 16.526 1.00 12.11 178 ALA A C 1
ATOM 787 O O . ALA A 1 147 ? 53.169 0.701 16.635 1.00 14.55 178 ALA A O 1
ATOM 789 N N . ALA A 1 148 ? 55.219 0.315 17.481 1.00 14.46 179 ALA A N 1
ATOM 790 C CA . ALA A 1 148 ? 54.935 1.051 18.707 1.00 15.03 179 ALA A CA 1
ATOM 791 C C . ALA A 1 148 ? 54.688 2.516 18.398 1.00 14.57 179 ALA A C 1
ATOM 792 O O . ALA A 1 148 ? 53.745 3.114 18.889 1.00 18.22 179 ALA A O 1
ATOM 794 N N . LEU A 1 149 ? 55.492 3.093 17.527 1.00 12.19 180 LEU A N 1
ATOM 795 C CA . LEU A 1 149 ? 55.325 4.504 17.188 1.00 12.06 180 LEU A CA 1
ATOM 796 C C . LEU A 1 149 ? 54.094 4.725 16.328 1.00 13.28 180 LEU A C 1
ATOM 797 O O . LEU A 1 149 ? 53.395 5.725 16.491 1.00 13.58 180 LEU A O 1
ATOM 802 N N . GLU A 1 150 ? 53.855 3.807 15.403 1.00 12.74 181 GLU A N 1
ATOM 803 C CA . GLU A 1 150 ? 52.731 3.928 14.464 1.00 14.22 181 GLU A CA 1
ATOM 804 C C . GLU A 1 150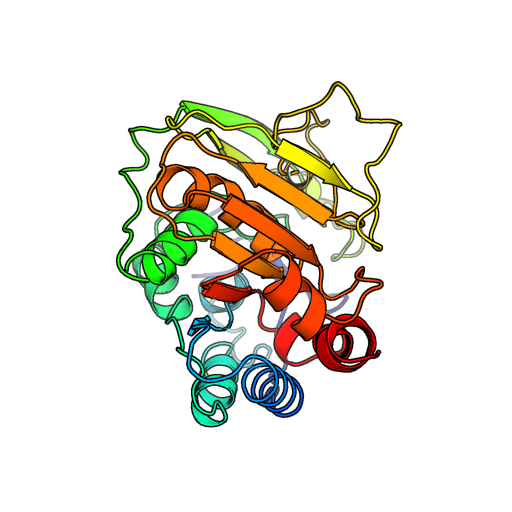 ? 51.418 4.078 15.250 1.00 13.93 181 GLU A C 1
ATOM 805 O O . GLU A 1 150 ? 50.499 4.746 14.803 1.00 16.34 181 GLU A O 1
ATOM 811 N N . ALA A 1 151 ? 51.346 3.453 16.423 1.00 13.02 182 ALA A N 1
ATOM 812 C CA . ALA A 1 151 ? 50.121 3.504 17.227 1.00 15.11 182 ALA A CA 1
ATOM 813 C C . ALA A 1 151 ? 49.882 4.842 17.957 1.00 15.25 182 ALA A C 1
ATOM 814 O O . ALA A 1 151 ? 48.838 5.020 18.573 1.00 16.28 182 ALA A O 1
ATOM 816 N N . HIS A 1 152 ? 50.815 5.788 17.853 1.00 11.77 183 HIS A N 1
ATOM 817 C CA . HIS A 1 152 ? 50.758 7.020 18.615 1.00 12.18 183 HIS A CA 1
ATOM 818 C C . HIS A 1 152 ? 51.012 8.249 17.778 1.00 11.69 183 HIS A C 1
ATOM 819 O O . HIS A 1 152 ? 51.417 9.313 18.296 1.00 12.85 183 HIS A O 1
ATOM 826 N N . THR A 1 153 ? 50.743 8.131 16.486 1.00 11.46 184 THR A N 1
ATOM 827 C CA . THR A 1 153 ? 51.047 9.241 15.564 1.00 13.71 184 THR A CA 1
ATOM 828 C C . THR A 1 153 ? 50.168 10.493 15.763 1.00 13.01 184 THR A C 1
ATOM 829 O O . THR A 1 153 ? 50.508 11.573 15.299 1.00 14.78 184 THR A O 1
ATOM 833 N N . ASN A 1 154 ? 49.024 10.362 16.427 1.00 12.57 185 ASN A N 1
ATOM 834 C CA . ASN A 1 154 ? 48.252 11.536 16.774 1.00 13.69 185 ASN A CA 1
ATOM 835 C C . ASN A 1 154 ? 48.843 12.371 17.893 1.00 13.64 185 ASN A C 1
ATOM 836 O O . ASN A 1 154 ? 48.393 13.509 18.143 1.00 19.19 185 ASN A O 1
ATOM 841 N N . GLU A 1 155 ? 49.837 11.812 18.586 1.00 12.57 186 GLU A N 1
ATOM 842 C CA . GLU A 1 155 ? 50.513 12.484 19.650 1.00 11.75 186 GLU A CA 1
ATOM 843 C C . GLU A 1 155 ? 51.768 13.206 19.139 1.00 12.40 186 GLU A C 1
ATOM 844 O O . GLU A 1 155 ? 52.164 13.041 17.986 1.00 12.64 186 GLU A O 1
ATOM 850 N N . TYR A 1 156 ? 52.393 14.007 19.993 1.00 12.92 187 TYR A N 1
ATOM 851 C CA . TYR A 1 156 ? 53.557 14.821 19.594 1.00 12.22 187 TYR A CA 1
ATOM 852 C C . TYR A 1 156 ? 54.821 13.968 19.831 1.00 12.48 187 TYR A C 1
ATOM 853 O O . TYR A 1 156 ? 55.655 14.242 20.698 1.00 11.37 187 TYR A O 1
ATOM 862 N N . ILE A 1 157 ? 54.954 12.948 18.991 1.00 12.15 188 ILE A N 1
ATOM 863 C CA . ILE A 1 157 ? 56.008 11.957 19.146 1.00 10.65 188 ILE A CA 1
ATOM 864 C C . ILE A 1 157 ? 57.269 12.298 18.365 1.00 11.45 188 ILE A C 1
ATOM 865 O O . ILE A 1 157 ? 58.370 11.826 18.691 1.00 11.76 188 ILE A O 1
ATOM 870 N N . TYR A 1 158 ? 57.110 13.121 17.327 1.00 10.16 189 TYR A N 1
ATOM 871 C CA . TYR A 1 158 ? 58.251 13.567 16.525 1.00 9.73 189 TYR A CA 1
ATOM 872 C C . TYR A 1 158 ? 58.319 15.085 16.499 1.00 13.70 189 TYR A C 1
ATOM 873 O O . TYR A 1 158 ? 57.322 15.766 16.560 1.00 13.68 189 TYR A O 1
ATOM 882 N N . THR A 1 159 ? 59.532 15.611 16.447 1.00 14.75 190 THR A N 1
ATOM 883 C CA A THR A 1 159 ? 59.673 17.062 16.257 0.50 12.77 190 THR A CA 1
ATOM 884 C CA B THR A 1 159 ? 59.702 17.050 16.268 0.50 12.79 190 THR A CA 1
ATOM 885 C C . THR A 1 159 ? 59.408 17.412 14.797 1.00 15.78 190 THR A C 1
ATOM 886 O O . THR A 1 159 ? 59.498 16.543 13.915 1.00 18.30 190 THR A O 1
ATOM 893 N N . ARG A 1 160 ? 59.038 18.674 14.555 1.00 11.87 191 ARG A N 1
ATOM 894 C CA . ARG A 1 160 ? 58.885 19.186 13.218 1.00 13.16 191 ARG A CA 1
ATOM 895 C C . ARG A 1 160 ? 60.212 19.755 12.678 1.00 11.82 191 ARG A C 1
ATOM 896 O O . ARG A 1 160 ? 60.394 19.826 11.462 1.00 14.68 191 ARG A O 1
ATOM 904 N N . THR A 1 161 ? 61.113 20.181 13.566 1.00 10.90 192 THR A N 1
ATOM 905 C CA . THR A 1 161 ? 62.282 20.953 13.151 1.00 13.51 192 THR A CA 1
ATOM 906 C C . THR A 1 161 ? 63.627 20.288 13.494 1.00 13.72 192 THR A C 1
ATOM 907 O O . THR A 1 161 ? 64.690 20.902 13.385 1.00 14.20 192 THR A O 1
ATOM 911 N N . ASP A 1 162 ? 63.569 19.038 13.927 1.00 11.66 193 ASP A N 1
ATOM 912 C CA . ASP A 1 162 ? 64.780 18.312 14.323 1.00 11.81 193 ASP A CA 1
ATOM 913 C C . ASP A 1 162 ? 64.825 16.947 13.662 1.00 12.59 193 ASP A C 1
ATOM 914 O O . ASP A 1 162 ? 63.791 16.402 13.250 1.00 13.93 193 ASP A O 1
ATOM 919 N N . HIS A 1 163 ? 66.027 16.383 13.618 1.00 13.01 194 HIS A N 1
ATOM 920 C CA . HIS A 1 163 ? 66.223 15.049 13.084 1.00 14.61 194 HIS A CA 1
ATOM 921 C C . HIS A 1 163 ? 65.526 13.991 13.919 1.00 13.34 194 HIS A C 1
ATOM 922 O O . HIS A 1 163 ? 65.097 12.937 13.400 1.00 13.02 194 HIS A O 1
ATOM 929 N N . HIS A 1 164 ? 65.430 14.272 15.222 1.00 11.89 195 HIS A N 1
ATOM 930 C CA . HIS A 1 164 ? 65.045 13.286 16.186 1.00 14.10 195 HIS A CA 1
ATOM 931 C C . HIS A 1 164 ? 63.571 13.332 16.558 1.00 13.29 195 HIS A C 1
ATOM 932 O O . HIS A 1 164 ? 62.869 14.333 16.430 1.00 13.46 195 HIS A O 1
ATOM 939 N N . TRP A 1 165 ? 63.114 12.204 17.058 1.00 10.56 196 TRP A N 1
ATOM 940 C CA . TRP A 1 165 ? 61.835 12.130 17.759 1.00 11.46 196 TRP A CA 1
ATOM 941 C C . TRP A 1 165 ? 61.838 13.054 18.982 1.00 11.65 196 TRP A C 1
ATOM 942 O O . TRP A 1 165 ? 62.892 13.496 19.482 1.00 12.60 196 TRP A O 1
ATOM 953 N N . GLU A 1 166 ? 60.637 13.364 19.452 1.00 10.76 197 GLU A N 1
ATOM 954 C CA . GLU A 1 166 ? 60.502 13.935 20.775 1.00 9.53 197 GLU A CA 1
ATOM 955 C C . GLU A 1 166 ? 60.727 12.829 21.791 1.00 10.50 197 GLU A C 1
ATOM 956 O O . GLU A 1 166 ? 60.554 11.633 21.471 1.00 10.83 197 GLU A O 1
ATOM 962 N N . PRO A 1 167 ? 61.064 13.198 23.028 1.00 10.70 198 PRO A N 1
ATOM 963 C CA . PRO A 1 167 ? 61.171 12.204 24.077 1.00 10.78 198 PRO A CA 1
ATOM 964 C C . PRO A 1 167 ? 59.916 11.327 24.205 1.00 11.38 198 PRO A C 1
ATOM 965 O O . PRO A 1 167 ? 60.056 10.134 24.483 1.00 11.35 198 PRO A O 1
ATOM 969 N N . LEU A 1 168 ? 58.725 11.835 23.901 1.00 10.81 199 LEU A N 1
ATOM 970 C CA . LEU A 1 168 ? 57.520 10.990 23.975 1.00 10.33 199 LEU A CA 1
ATOM 971 C C . LEU A 1 168 ? 57.617 9.824 22.983 1.00 10.74 199 LEU A C 1
ATOM 972 O O . LEU A 1 168 ? 57.195 8.722 23.284 1.00 12.29 199 LEU A O 1
ATOM 977 N N . GLY A 1 169 ? 58.115 10.098 21.778 1.00 9.32 200 GLY A N 1
ATOM 978 C CA . GLY A 1 169 ? 58.338 9.041 20.793 1.00 11.12 200 GLY A CA 1
ATOM 979 C C . GLY A 1 169 ? 59.321 8.019 21.333 1.00 12.26 200 GLY A C 1
ATOM 980 O O . GLY A 1 169 ? 59.095 6.800 21.238 1.00 11.92 200 GLY A O 1
ATOM 981 N N . ALA A 1 170 ? 60.417 8.506 21.901 1.00 10.61 201 ALA A N 1
ATOM 982 C CA . ALA A 1 170 ? 61.436 7.614 22.455 1.00 11.98 201 ALA A CA 1
ATOM 983 C C . ALA A 1 170 ? 60.862 6.767 23.564 1.00 11.28 201 ALA A C 1
ATOM 984 O O . ALA A 1 170 ? 61.271 5.610 23.720 1.00 12.83 201 ALA A O 1
ATOM 986 N N . TYR A 1 171 ? 59.943 7.332 24.360 1.00 10.69 202 TYR A N 1
ATOM 987 C CA . TYR A 1 171 ? 59.286 6.563 25.409 1.00 11.69 202 TYR A CA 1
ATOM 988 C C . TYR A 1 171 ? 58.549 5.364 24.859 1.00 10.12 202 TYR A C 1
ATOM 989 O O . TYR A 1 171 ? 58.634 4.259 25.429 1.00 11.62 202 TYR A O 1
ATOM 998 N N . TYR A 1 172 ? 57.786 5.551 23.780 1.00 10.52 203 TYR A N 1
ATOM 999 C CA . TYR A 1 172 ? 57.063 4.399 23.223 1.00 10.69 203 TYR A CA 1
ATOM 1000 C C . TYR A 1 172 ? 57.989 3.305 22.702 1.00 11.04 203 TYR A C 1
ATOM 1001 O O . TYR A 1 172 ? 57.667 2.121 22.798 1.00 12.53 203 TYR A O 1
ATOM 1010 N N . ALA A 1 173 ? 59.128 3.686 22.133 1.00 10.78 204 ALA A N 1
ATOM 1011 C CA . ALA A 1 173 ? 60.103 2.711 21.689 1.00 10.90 204 ALA A CA 1
ATOM 1012 C C . ALA A 1 173 ? 60.759 2.036 22.884 1.00 11.73 204 ALA A C 1
ATOM 1013 O O . ALA A 1 173 ? 60.866 0.789 22.916 1.00 12.68 204 ALA A O 1
ATOM 1015 N N . ALA A 1 174 ? 61.120 2.821 23.905 1.00 11.46 205 ALA A N 1
ATOM 1016 C CA . ALA A 1 174 ? 61.695 2.259 25.125 1.00 12.95 205 ALA A CA 1
ATOM 1017 C C .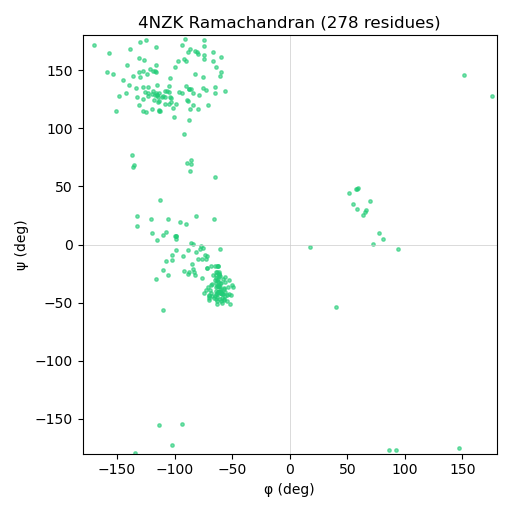 ALA A 1 174 ? 60.715 1.283 25.756 1.00 12.42 205 ALA A C 1
ATOM 1018 O O . ALA A 1 174 ? 61.096 0.211 26.251 1.00 13.35 205 ALA A O 1
ATOM 1020 N N . LYS A 1 175 ? 59.442 1.664 25.760 1.00 11.42 206 LYS A N 1
ATOM 1021 C CA . LYS A 1 175 ? 58.406 0.800 26.320 1.00 10.87 206 LYS A CA 1
ATOM 1022 C C . LYS A 1 175 ? 58.332 -0.544 25.604 1.00 11.03 206 LYS A C 1
ATOM 1023 O O . LYS A 1 175 ? 58.216 -1.589 26.238 1.00 13.03 206 LYS A O 1
ATOM 1029 N N . ALA A 1 176 ? 58.449 -0.514 24.285 1.00 11.32 207 ALA A N 1
ATOM 1030 C CA . ALA A 1 176 ? 58.392 -1.758 23.518 1.00 10.93 207 ALA A CA 1
ATOM 1031 C C . ALA A 1 176 ? 59.577 -2.667 23.882 1.00 11.73 207 ALA A C 1
ATOM 1032 O O . ALA A 1 176 ? 59.432 -3.883 24.005 1.00 12.92 207 ALA A O 1
ATOM 1034 N N . PHE A 1 177 ? 60.757 -2.063 23.997 1.00 11.73 208 PHE A N 1
ATOM 1035 C CA . PHE A 1 177 ? 61.952 -2.822 24.386 1.00 10.03 208 PHE A CA 1
ATOM 1036 C C . PHE A 1 177 ? 61.835 -3.397 25.780 1.00 10.69 208 PHE A C 1
ATOM 1037 O O . PHE A 1 177 ? 62.088 -4.585 25.986 1.00 11.61 208 PHE A O 1
ATOM 1045 N N . CYS A 1 178 ? 61.439 -2.553 26.723 1.00 11.59 209 CYS A N 1
ATOM 1046 C CA . CYS A 1 178 ? 61.347 -2.967 28.118 1.00 12.08 209 CYS A CA 1
ATOM 1047 C C . CYS A 1 178 ? 60.317 -4.085 28.317 1.00 13.75 209 CYS A C 1
ATOM 1048 O O . CYS A 1 178 ? 60.518 -4.996 29.155 1.00 13.75 209 CYS A O 1
ATOM 1051 N N . GLU A 1 179 ? 59.267 -4.069 27.504 1.00 12.93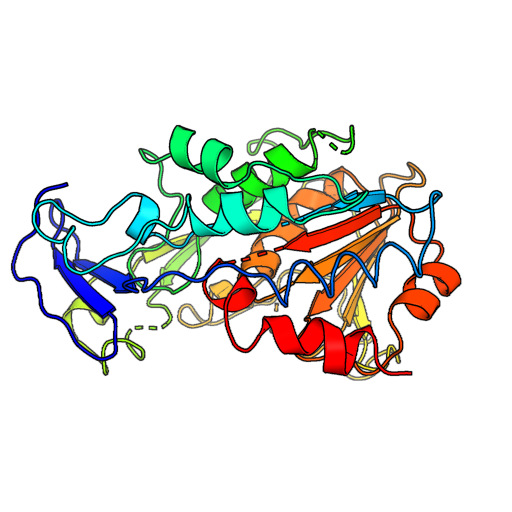 210 GLU A N 1
ATOM 1052 C CA . GLU A 1 179 ? 58.251 -5.135 27.562 1.00 14.70 210 GLU A CA 1
ATOM 1053 C C . GLU A 1 179 ? 58.890 -6.453 27.117 1.00 15.34 210 GLU A C 1
ATOM 1054 O O . GLU A 1 179 ? 58.751 -7.478 27.795 1.00 17.31 210 GLU A O 1
ATOM 1075 N N . ALA A 1 181 ? 62.011 -7.184 27.132 1.00 14.24 212 ALA A N 1
ATOM 1076 C CA . ALA A 1 181 ? 63.067 -7.508 28.102 1.00 14.81 212 ALA A CA 1
ATOM 1077 C C . ALA A 1 181 ? 62.516 -7.936 29.481 1.00 14.51 212 ALA A C 1
ATOM 1078 O O . ALA A 1 181 ? 63.285 -8.287 30.370 1.00 14.19 212 ALA A O 1
ATOM 1080 N N . GLN A 1 182 ? 61.198 -7.918 29.635 1.00 13.58 213 GLN A N 1
ATOM 1081 C CA . GLN A 1 182 ? 60.521 -8.302 30.876 1.00 15.06 213 GLN A CA 1
ATOM 1082 C C . GLN A 1 182 ? 60.785 -7.389 32.098 1.00 14.60 213 GLN A C 1
ATOM 1083 O O . GLN A 1 182 ? 60.669 -7.819 33.267 1.00 18.26 213 GLN A O 1
ATOM 1089 N N . VAL A 1 183 ? 61.063 -6.125 31.831 1.00 14.68 214 VAL A N 1
ATOM 1090 C CA . VAL A 1 183 ? 61.216 -5.097 32.862 1.00 14.35 214 VAL A CA 1
ATOM 1091 C C . VAL A 1 183 ? 60.451 -3.8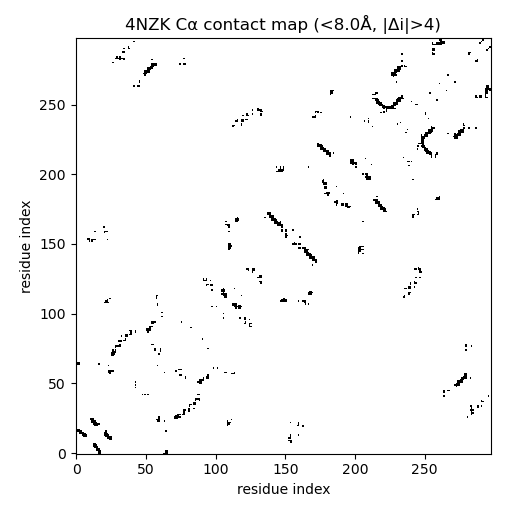46 32.406 1.00 12.96 214 VAL A C 1
ATOM 1092 O O . VAL A 1 183 ? 61.033 -2.797 32.095 1.00 15.68 214 VAL A O 1
ATOM 1096 N N . PRO A 1 184 ? 59.129 -3.950 32.380 1.00 14.50 215 PRO A N 1
ATOM 1097 C CA . PRO A 1 184 ? 58.325 -2.866 31.773 1.00 15.97 215 PRO A CA 1
ATOM 1098 C C . PRO A 1 184 ? 58.490 -1.501 32.412 1.00 16.30 215 PRO A C 1
ATOM 1099 O O . PRO A 1 184 ? 58.736 -1.410 33.618 1.00 18.41 215 PRO A O 1
ATOM 1103 N N . VAL A 1 185 ? 58.359 -0.458 31.581 1.00 13.96 216 VAL A N 1
ATOM 1104 C CA . VAL A 1 185 ? 58.436 0.916 32.030 1.00 15.48 216 VAL A CA 1
ATOM 1105 C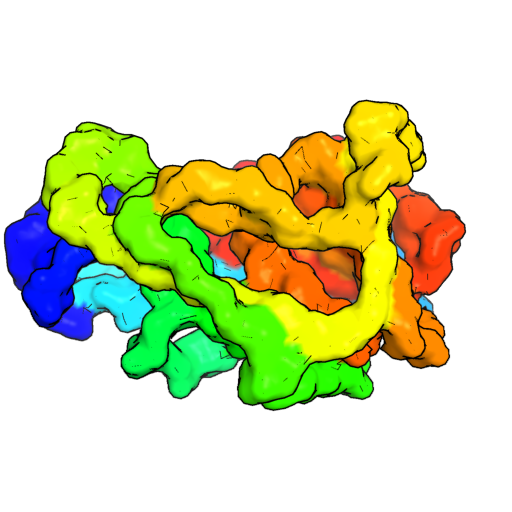 C . VAL A 1 185 ? 57.252 1.269 32.937 1.00 14.35 216 VAL A C 1
ATOM 1106 O O . VAL A 1 185 ? 56.197 0.599 32.951 1.00 18.29 216 VAL A O 1
ATOM 1110 N N . LYS A 1 186 ? 57.485 2.298 33.737 1.00 14.77 217 LYS A N 1
ATOM 1111 C CA . LYS A 1 186 ? 56.412 2.926 34.475 1.00 14.01 217 LYS A CA 1
ATOM 1112 C C . LYS A 1 186 ? 55.659 3.888 33.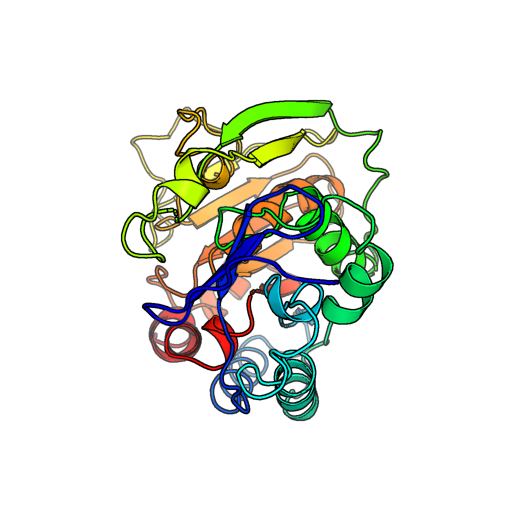574 1.00 14.83 217 LYS A C 1
ATOM 1113 O O . LYS A 1 186 ? 56.121 4.266 32.490 1.00 16.39 217 LYS A O 1
ATOM 1119 N N . GLU A 1 187 ? 54.493 4.288 34.063 1.00 16.07 218 GLU A N 1
ATOM 1120 C CA . GLU A 1 187 ? 53.679 5.288 33.428 1.00 16.03 218 GLU A CA 1
ATOM 1121 C C . GLU A 1 187 ? 54.431 6.617 33.325 1.00 14.70 218 GLU A C 1
ATOM 1122 O O . GLU A 1 187 ? 55.190 6.975 34.215 1.00 14.36 218 GLU A O 1
ATOM 1128 N N . LEU A 1 188 ? 54.200 7.360 32.238 1.00 15.14 219 LEU A N 1
ATOM 1129 C CA . LEU A 1 188 ? 54.852 8.656 32.088 1.00 13.13 219 LEU A CA 1
ATOM 1130 C C . LEU A 1 188 ? 54.461 9.647 33.200 1.00 15.49 219 LEU A C 1
ATOM 1131 O O . LEU A 1 188 ? 55.228 10.554 33.564 1.00 15.66 219 LEU A O 1
ATOM 1136 N N . SER A 1 189 ? 53.293 9.445 33.793 1.00 15.01 220 SER A N 1
ATOM 1137 C CA A SER A 1 189 ? 52.856 10.310 34.899 0.50 14.74 220 SER A CA 1
ATOM 1138 C CA B SER A 1 189 ? 52.824 10.269 34.898 0.50 14.50 220 SER A CA 1
ATOM 1139 C C . SER A 1 189 ? 53.729 10.203 36.138 1.00 14.70 220 SER A C 1
ATOM 1140 O O . SER A 1 189 ? 53.690 11.074 36.998 1.00 16.46 220 SER A O 1
ATOM 1145 N N . THR A 1 190 ? 54.534 9.155 36.236 1.00 12.83 221 THR A N 1
ATOM 1146 C CA . THR A 1 190 ? 55.443 8.987 37.370 1.00 12.14 221 THR A CA 1
ATOM 1147 C C . THR A 1 190 ? 56.706 9.832 37.216 1.00 12.64 221 THR A C 1
ATOM 1148 O O . THR A 1 190 ? 57.512 9.975 38.158 1.00 15.59 221 THR A O 1
ATOM 1152 N N . TYR A 1 191 ? 56.923 10.360 36.014 1.00 14.11 222 TYR A N 1
ATOM 1153 C CA . TYR A 1 191 ? 58.109 11.166 35.728 1.00 13.20 222 TYR A CA 1
ATOM 1154 C C . TYR A 1 191 ? 57.774 12.653 35.977 1.00 12.88 222 TYR A C 1
ATOM 1155 O O . TYR A 1 191 ? 56.600 13.042 35.940 1.00 16.73 222 TYR A O 1
ATOM 1164 N N . LYS A 1 192 ? 58.805 13.469 36.181 1.00 15.57 223 LYS A N 1
ATOM 1165 C CA . LYS A 1 192 ? 58.668 14.928 36.222 1.00 15.18 223 LYS A CA 1
ATOM 1166 C C . LYS A 1 192 ? 58.819 15.451 34.809 1.00 12.91 223 LYS A C 1
ATOM 1167 O O . LYS A 1 192 ? 59.816 15.193 34.129 1.00 16.56 223 LYS A O 1
ATOM 1171 N N . THR A 1 193 ? 57.807 16.172 34.353 1.00 15.58 224 THR A N 1
ATOM 1172 C CA . THR A 1 193 ? 57.800 16.722 33.025 1.00 14.49 224 THR A CA 1
ATOM 1173 C C . THR A 1 193 ? 58.477 18.088 33.031 1.00 16.82 224 THR A C 1
ATOM 1174 O O . THR A 1 193 ? 58.219 18.930 33.910 1.00 19.31 224 THR A O 1
ATOM 1178 N N . GLU A 1 194 ? 59.353 18.283 32.048 1.00 15.07 225 GLU A N 1
ATOM 1179 C CA . GLU A 1 194 ? 60.058 19.520 31.839 1.00 13.86 225 GLU A CA 1
ATOM 1180 C C . GLU A 1 194 ? 59.862 19.970 30.381 1.00 15.51 225 GLU A C 1
ATOM 1181 O O . GLU A 1 194 ? 59.784 19.167 29.470 1.00 15.42 225 GLU A O 1
ATOM 1187 N N . THR A 1 195 ? 59.863 21.274 30.162 1.00 15.83 226 THR A N 1
ATOM 1188 C CA . THR A 1 195 ? 59.555 21.831 28.858 1.00 16.36 226 THR A CA 1
ATOM 1189 C C . THR A 1 195 ? 60.552 22.900 28.444 1.00 18.55 226 THR A C 1
ATOM 1190 O O . THR A 1 195 ? 60.927 23.768 29.263 1.00 21.54 226 THR A O 1
ATOM 1194 N N . ILE A 1 196 ? 60.981 22.809 27.188 1.00 16.11 227 ILE A N 1
ATOM 1195 C CA . ILE A 1 196 ? 61.840 23.819 26.567 1.00 16.30 227 ILE A CA 1
ATOM 1196 C C . ILE A 1 196 ? 61.071 24.366 25.377 1.00 16.33 227 ILE A C 1
ATOM 1197 O O . ILE A 1 196 ? 60.804 23.638 24.399 1.00 18.60 227 ILE A O 1
ATOM 1202 N N . GLU A 1 197 ? 60.751 25.656 25.435 1.00 19.91 228 GLU A N 1
ATOM 1203 C CA . GLU A 1 197 ? 60.045 26.305 24.357 1.00 18.15 228 GLU A CA 1
ATOM 1204 C C . GLU A 1 197 ? 61.053 26.881 23.359 1.00 15.74 228 GLU A C 1
ATOM 1205 O O . GLU A 1 197 ? 62.232 27.078 23.687 1.00 18.70 228 GLU A O 1
ATOM 1211 N N . GLY A 1 198 ? 60.583 27.081 22.139 1.00 19.79 229 GLY A N 1
ATOM 1212 C CA . GLY A 1 198 ? 61.378 27.737 21.108 1.00 17.66 229 GLY A CA 1
ATOM 1213 C C . GLY A 1 198 ? 62.551 26.898 20.614 1.00 16.96 229 GLY A C 1
ATOM 1214 O O . GLY A 1 198 ? 63.616 27.438 20.283 1.00 20.39 229 GLY A O 1
ATOM 1215 N N . PHE A 1 199 ? 62.343 25.587 20.501 1.00 15.58 230 PHE A N 1
ATOM 1216 C CA . PHE A 1 199 ? 63.378 24.698 19.998 1.00 13.78 230 PHE A CA 1
ATOM 1217 C C . PHE A 1 199 ? 63.360 24.613 18.473 1.00 13.54 230 PHE A C 1
ATOM 1218 O O . PHE A 1 199 ? 62.401 24.163 17.870 1.00 14.28 230 PHE A O 1
ATOM 1226 N N . VAL A 1 200 ? 64.436 25.062 17.852 1.00 14.19 231 VAL A N 1
ATOM 1227 C CA . VAL A 1 200 ? 64.630 24.883 16.421 1.00 14.04 231 VAL A CA 1
ATOM 1228 C C . VAL A 1 200 ? 65.823 23.942 16.305 1.00 13.94 231 VAL A C 1
ATOM 1229 O O . VAL A 1 200 ? 66.964 24.278 16.696 1.00 15.69 231 VAL A O 1
ATOM 1233 N N . GLY A 1 201 ? 65.567 22.769 15.758 1.00 13.99 232 GLY A N 1
ATOM 1234 C CA . GLY A 1 201 ? 66.552 21.713 15.723 1.00 14.03 232 GLY A CA 1
ATOM 1235 C C . GLY A 1 201 ? 67.374 21.688 14.440 1.00 14.13 232 GLY A C 1
ATOM 1236 O O . GLY A 1 201 ? 67.494 22.707 13.723 1.00 13.17 232 GLY A O 1
ATOM 1237 N N . THR A 1 202 ? 67.871 20.494 14.136 1.00 12.93 233 THR A N 1
ATOM 1238 C CA . THR A 1 202 ? 68.783 20.298 13.020 1.00 11.93 233 THR A CA 1
ATOM 1239 C C . THR A 1 202 ? 68.176 20.571 11.661 1.00 12.93 233 THR A C 1
ATOM 1240 O O . THR A 1 202 ? 68.939 20.743 10.707 1.00 13.96 233 THR A O 1
ATOM 1252 N N . TYR A 1 204 ? 66.876 23.169 10.613 1.00 11.85 235 TYR A N 1
ATOM 1253 C CA . TYR A 1 204 ? 67.220 24.531 10.131 1.00 12.37 235 TYR A CA 1
ATOM 1254 C C . TYR A 1 204 ? 68.475 24.413 9.251 1.00 11.93 235 TYR A C 1
ATOM 1255 O O . TYR A 1 204 ? 68.451 24.783 8.080 1.00 13.71 235 TYR A O 1
ATOM 1264 N N . ALA A 1 205 ? 69.538 23.813 9.782 1.00 12.66 236 ALA A N 1
ATOM 1265 C CA . ALA A 1 205 ? 70.749 23.600 8.996 1.00 13.03 236 ALA A CA 1
ATOM 1266 C C . ALA A 1 205 ? 70.528 22.645 7.823 1.00 11.98 236 ALA A C 1
ATOM 1267 O O . ALA A 1 205 ? 71.017 22.891 6.715 1.00 13.83 236 ALA A O 1
ATOM 1269 N N . PHE A 1 206 ? 69.829 21.526 8.061 1.00 12.34 237 PHE A N 1
ATOM 1270 C CA . PHE A 1 206 ? 69.680 20.502 7.014 1.00 11.04 237 PHE A CA 1
ATOM 1271 C C . PHE A 1 206 ? 68.901 21.022 5.797 1.00 10.98 237 PHE A C 1
ATOM 1272 O O . PHE A 1 206 ? 69.073 20.516 4.699 1.00 12.70 237 PHE A O 1
ATOM 1280 N N . THR A 1 207 ? 68.002 21.983 5.994 1.00 13.06 238 THR A N 1
ATOM 1281 C CA . THR A 1 207 ? 67.233 22.563 4.892 1.00 12.79 238 THR A CA 1
ATOM 1282 C C . THR A 1 207 ? 67.952 23.780 4.277 1.00 15.10 238 THR A C 1
ATOM 1283 O O . THR A 1 207 ? 67.348 24.575 3.580 1.00 16.25 238 THR A O 1
ATOM 1287 N N . GLU A 1 208 ? 69.244 23.894 4.560 1.00 14.17 239 GLU A N 1
ATOM 1288 C CA A GLU A 1 208 ? 70.074 24.988 4.080 0.50 14.53 239 GLU A CA 1
ATOM 1289 C CA B GLU A 1 208 ? 70.043 25.001 4.041 0.50 14.81 239 GLU A CA 1
ATOM 1290 C C . GLU A 1 208 ? 69.536 26.334 4.596 1.00 15.74 239 GLU A C 1
ATOM 1291 O O . GLU A 1 208 ? 69.420 27.332 3.873 1.00 19.43 239 GLU A O 1
ATOM 1302 N N . TYR A 1 209 ? 69.216 26.326 5.895 1.00 14.68 240 TYR A N 1
ATOM 1303 C CA . TYR A 1 209 ? 68.761 27.477 6.641 1.00 15.21 240 TYR A CA 1
ATOM 1304 C C . TYR A 1 209 ? 67.472 28.100 6.074 1.00 15.40 240 TYR A C 1
ATOM 1305 O O . TYR A 1 209 ? 67.364 29.330 5.835 1.00 19.79 240 TYR A O 1
ATOM 1314 N N . ASN A 1 210 ? 66.480 27.242 5.828 1.00 14.92 241 ASN A N 1
ATOM 1315 C CA . ASN A 1 210 ? 65.170 27.712 5.393 1.00 14.55 241 ASN A CA 1
ATOM 1316 C C . ASN A 1 210 ? 64.485 28.416 6.578 1.00 16.09 241 ASN A C 1
ATOM 1317 O O . ASN A 1 210 ? 64.244 27.813 7.631 1.00 16.01 241 ASN A O 1
ATOM 1322 N N . GLU A 1 211 ? 64.169 29.699 6.392 1.00 18.97 242 GLU A N 1
ATOM 1323 C CA . GLU A 1 211 ? 63.617 30.529 7.469 1.00 16.55 242 GLU A CA 1
ATOM 1324 C C . GLU A 1 211 ? 62.275 30.039 7.957 1.00 16.20 242 GLU A C 1
ATOM 1325 O O . GLU A 1 211 ? 61.921 30.295 9.108 1.00 19.20 242 GLU A O 1
ATOM 1331 N N . ARG A 1 212 ? 61.549 29.305 7.122 1.00 15.78 243 ARG A N 1
ATOM 1332 C CA . ARG A 1 212 ? 60.251 28.764 7.535 1.00 14.93 243 ARG A CA 1
ATOM 1333 C C . ARG A 1 212 ? 60.402 27.837 8.729 1.00 14.64 243 ARG A C 1
ATOM 1334 O O . ARG A 1 212 ? 59.509 27.749 9.565 1.00 17.10 243 ARG A O 1
ATOM 1342 N N . ILE A 1 213 ? 61.536 27.118 8.789 1.00 14.72 244 ILE A N 1
ATOM 1343 C CA . ILE A 1 213 ? 61.808 26.218 9.901 1.00 17.02 244 ILE A CA 1
ATOM 1344 C C . ILE A 1 213 ? 62.074 27.008 11.165 1.00 15.24 244 ILE A C 1
ATOM 1345 O O . ILE A 1 213 ? 61.493 26.734 12.220 1.00 17.18 244 ILE A O 1
ATOM 1350 N N . LYS A 1 214 ? 62.933 28.030 11.054 1.00 16.96 245 LYS A N 1
ATOM 1351 C CA . LYS A 1 214 ? 63.302 28.841 12.228 1.00 16.83 245 LYS A CA 1
ATOM 1352 C C . LYS A 1 214 ? 62.099 29.571 12.802 1.00 16.13 245 LYS A C 1
ATOM 1353 O O . LYS A 1 214 ? 62.015 29.785 14.013 1.00 18.88 245 LYS A O 1
ATOM 1359 N N . ASN A 1 215 ? 61.162 29.909 11.935 1.00 17.03 246 ASN A N 1
ATOM 1360 C CA . ASN A 1 215 ? 60.000 30.680 12.329 1.00 19.82 246 ASN A CA 1
ATOM 1361 C C . ASN A 1 215 ? 58.864 29.865 12.917 1.00 19.77 246 ASN A C 1
ATOM 1362 O O . ASN A 1 215 ? 57.863 30.446 13.338 1.00 22.78 246 ASN A O 1
ATOM 1367 N N . ASP A 1 216 ? 59.040 28.542 13.016 1.00 17.76 247 ASP A N 1
ATOM 1368 C CA . ASP A 1 216 ? 57.987 27.671 13.578 1.00 17.56 247 ASP A CA 1
ATOM 1369 C C . ASP A 1 216 ? 58.617 26.633 14.546 1.00 15.93 247 ASP A C 1
ATOM 1370 O O . ASP A 1 216 ? 58.677 25.441 14.300 1.00 16.66 247 ASP A O 1
ATOM 1375 N N . PRO A 1 217 ? 59.156 27.119 15.659 1.00 15.34 248 PRO A N 1
ATOM 1376 C CA . PRO A 1 217 ? 59.829 26.240 16.583 1.00 16.96 248 PRO A CA 1
ATOM 1377 C C . PRO A 1 217 ? 58.947 25.191 17.240 1.00 16.63 248 PRO A C 1
ATOM 1378 O O . PRO A 1 217 ? 57.735 25.362 17.375 1.00 16.58 248 PRO A O 1
ATOM 1382 N N . ASP A 1 218 ? 59.593 24.091 17.605 1.00 15.04 249 ASP A N 1
ATOM 1383 C CA . ASP A 1 218 ? 58.951 23.061 18.407 1.00 15.71 249 ASP A CA 1
ATOM 1384 C C . ASP A 1 218 ? 58.913 23.443 19.875 1.00 15.35 249 ASP A C 1
ATOM 1385 O O . ASP A 1 218 ? 59.696 24.272 20.363 1.00 16.86 249 ASP A O 1
ATOM 1390 N N . THR A 1 219 ? 58.056 22.730 20.598 1.00 15.21 250 THR A N 1
ATOM 1391 C CA . THR A 1 219 ? 58.139 22.683 22.033 1.00 15.69 250 THR A CA 1
ATOM 1392 C C . THR A 1 219 ? 58.757 21.324 22.327 1.00 15.21 250 THR A C 1
ATOM 1393 O O . THR A 1 219 ? 58.265 20.292 21.842 1.00 16.07 250 THR A O 1
ATOM 1397 N N . PHE A 1 220 ? 59.842 21.323 23.081 1.00 13.33 251 PHE A N 1
ATOM 1398 C CA . PHE A 1 220 ? 60.524 20.121 23.453 1.00 14.28 251 PHE A CA 1
ATOM 1399 C C . PHE A 1 220 ? 60.173 19.737 24.876 1.00 14.72 251 PHE A C 1
ATOM 1400 O O . PHE A 1 220 ? 60.527 20.435 25.818 1.00 17.10 251 PHE A O 1
ATOM 1408 N N . THR A 1 221 ? 59.548 18.574 25.033 1.00 12.84 252 THR A N 1
ATOM 1409 C CA . THR A 1 221 ? 59.124 18.113 26.347 1.00 13.25 252 THR A CA 1
ATOM 1410 C C . THR A 1 221 ? 59.888 16.878 26.703 1.00 12.32 252 THR A C 1
ATOM 1411 O O . THR A 1 221 ? 59.928 15.918 25.909 1.00 13.30 252 THR A O 1
ATOM 1415 N N . TYR A 1 222 ? 60.494 16.883 27.888 1.00 12.84 253 TYR A N 1
ATOM 1416 C CA . TYR A 1 222 ? 61.234 15.714 28.366 1.00 11.48 253 TYR A CA 1
ATOM 1417 C C . TYR A 1 222 ? 60.815 15.352 29.782 1.00 12.24 253 TYR A C 1
ATOM 1418 O O . TYR A 1 222 ? 59.988 16.045 30.393 1.00 14.30 253 TYR A O 1
ATOM 1427 N N . TYR A 1 223 ? 61.328 14.238 30.267 1.00 11.61 254 TYR A N 1
ATOM 1428 C CA . TYR A 1 223 ? 60.783 13.592 31.445 1.00 12.29 254 TYR A CA 1
ATOM 1429 C C . TYR A 1 223 ? 61.880 13.011 32.310 1.00 15.09 254 TYR A C 1
ATOM 1430 O O . TYR A 1 223 ? 62.754 12.274 31.826 1.00 14.09 254 TYR A O 1
ATOM 1439 N N . ILE A 1 224 ? 61.829 13.324 33.598 1.00 13.50 255 ILE A N 1
ATOM 1440 C CA . ILE A 1 224 ? 62.842 12.836 34.523 1.00 13.81 255 ILE A CA 1
ATOM 1441 C C . ILE A 1 224 ? 62.234 11.698 35.338 1.00 13.25 255 ILE A C 1
ATOM 1442 O O . ILE A 1 224 ? 61.182 11.859 35.975 1.00 14.01 255 ILE A O 1
ATOM 1447 N N . PRO A 1 225 ? 62.905 10.549 35.365 1.00 13.65 256 PRO A N 1
ATOM 1448 C CA . PRO A 1 225 ? 62.298 9.402 36.031 1.00 13.72 256 PRO A CA 1
ATOM 1449 C C . PRO A 1 225 ? 62.322 9.512 37.538 1.00 16.02 256 PRO A C 1
ATOM 1450 O O . PRO A 1 225 ? 63.103 10.273 38.105 1.00 16.61 256 PRO A O 1
ATOM 1454 N N . SER A 1 226 ? 61.492 8.690 38.162 1.00 15.86 257 SER A N 1
ATOM 1455 C CA . SER A 1 226 ? 61.316 8.700 39.618 1.00 16.96 257 SER A CA 1
ATOM 1456 C C . SER A 1 226 ? 62.375 7.904 40.387 1.00 16.46 257 SER A C 1
ATOM 1457 O O . SER A 1 226 ? 62.614 8.174 41.546 1.00 20.68 257 SER A O 1
ATOM 1460 N N . THR A 1 227 ? 63.016 6.939 39.734 1.00 17.17 258 THR A N 1
ATOM 1461 C CA . THR A 1 227 ? 64.021 6.112 40.379 1.00 16.60 258 THR A CA 1
ATOM 1462 C C . THR A 1 227 ? 65.326 6.860 40.556 1.00 16.50 258 THR A C 1
ATOM 1463 O O . THR A 1 227 ? 65.806 7.532 39.630 1.00 17.02 258 THR A O 1
ATOM 1467 N N . ASP A 1 228 ? 65.917 6.751 41.749 1.00 16.16 259 ASP A N 1
ATOM 1468 C CA A ASP A 1 228 ? 67.185 7.410 42.007 0.50 18.16 259 ASP A CA 1
ATOM 1469 C CA B ASP A 1 228 ? 67.207 7.366 42.053 0.50 18.92 259 ASP A CA 1
ATOM 1470 C C . ASP A 1 228 ? 68.299 6.729 41.204 1.00 17.09 259 ASP A C 1
ATOM 1471 O O . ASP A 1 228 ? 68.256 5.525 40.945 1.00 18.03 259 ASP A O 1
ATOM 1480 N N . TYR A 1 229 ? 69.269 7.526 40.783 1.00 16.17 260 TYR A N 1
ATOM 1481 C CA . TYR A 1 229 ? 70.415 7.002 40.022 1.00 15.96 260 TYR A CA 1
ATOM 1482 C C . TYR A 1 229 ? 71.617 7.962 40.168 1.00 13.70 260 TYR A C 1
ATOM 1483 O O . TYR A 1 229 ? 71.485 9.109 40.643 1.00 18.27 260 TYR A O 1
ATOM 1492 N N . THR A 1 230 ? 72.790 7.449 39.789 1.00 15.77 261 THR A N 1
ATOM 1493 C CA A THR A 1 230 ? 74.017 8.229 39.689 0.50 17.07 261 THR A CA 1
ATOM 1494 C CA B THR A 1 230 ? 73.999 8.262 39.673 0.50 16.99 261 THR A CA 1
ATOM 1495 C C . THR A 1 230 ? 74.689 7.894 38.359 1.00 16.94 261 THR A C 1
ATOM 1496 O O . THR A 1 230 ? 74.835 6.723 38.033 1.00 18.38 261 THR A O 1
ATOM 1503 N N . ALA A 1 231 ? 75.032 8.910 37.583 1.00 15.77 262 ALA A N 1
ATOM 1504 C CA . ALA A 1 231 ? 75.746 8.715 36.326 1.00 16.38 262 ALA A CA 1
ATOM 1505 C C . ALA A 1 231 ? 77.204 9.083 36.509 1.00 17.53 262 ALA A C 1
ATOM 1506 O O . ALA A 1 231 ? 77.513 10.055 37.219 1.00 19.50 262 ALA A O 1
ATOM 1508 N N . THR A 1 232 ? 78.084 8.333 35.847 1.00 15.87 263 THR A N 1
ATOM 1509 C CA . THR A 1 232 ? 79.527 8.609 35.811 1.00 15.63 263 THR A CA 1
ATOM 1510 C C . THR A 1 232 ? 79.915 8.737 34.342 1.00 17.73 263 THR A C 1
ATOM 1511 O O . THR A 1 232 ? 79.575 7.869 33.506 1.00 17.47 263 THR A O 1
ATOM 1515 N N . TYR A 1 233 ? 80.623 9.819 34.031 1.00 17.09 264 TYR A N 1
ATOM 1516 C CA . TYR A 1 233 ? 81.049 10.123 32.680 1.00 16.62 264 TYR A CA 1
ATOM 1517 C C . TYR A 1 233 ? 82.485 9.644 32.412 1.00 17.14 264 TYR A C 1
ATOM 1518 O O . TYR A 1 233 ? 83.394 9.865 33.216 1.00 19.02 264 TYR A O 1
ATOM 1527 N N . TYR A 1 234 ? 82.638 8.955 31.286 1.00 16.60 265 TYR A N 1
ATOM 1528 C CA . TYR A 1 234 ? 83.890 8.351 30.868 1.00 16.60 265 TYR A CA 1
ATOM 1529 C C . TYR A 1 234 ? 84.269 8.799 29.461 1.00 17.47 265 TYR A C 1
ATOM 1530 O O . TYR A 1 234 ? 83.421 9.246 28.672 1.00 17.50 265 TYR A O 1
ATOM 1539 N N . THR A 1 235 ? 85.552 8.671 29.157 1.00 18.16 266 THR A N 1
ATOM 1540 C CA . THR A 1 235 ? 86.025 8.897 27.825 1.00 21.24 266 THR A CA 1
ATOM 1541 C C . THR A 1 235 ? 85.611 7.697 26.970 1.00 19.50 266 THR A C 1
ATOM 1542 O O . THR A 1 235 ? 85.120 6.693 27.479 1.00 19.05 266 THR A O 1
ATOM 1546 N N . THR A 1 236 ? 85.899 7.783 25.682 1.00 19.88 267 THR A N 1
ATOM 1547 C CA . THR A 1 236 ? 85.531 6.710 24.742 1.00 18.00 267 THR A CA 1
ATOM 1548 C C . THR A 1 236 ? 86.381 5.447 24.862 1.00 17.54 267 THR A C 1
ATOM 1549 O O . THR A 1 236 ? 86.049 4.397 24.275 1.00 18.66 267 THR A O 1
ATOM 1553 N N . ASP A 1 237 ? 87.453 5.508 25.654 1.00 19.74 268 ASP A N 1
ATOM 1554 C CA . ASP A 1 237 ? 88.189 4.300 26.025 1.00 24.13 268 ASP A CA 1
ATOM 1555 C C . ASP A 1 237 ? 87.915 3.897 27.492 1.00 21.54 268 ASP A C 1
ATOM 1556 O O . ASP A 1 237 ? 88.684 3.156 28.106 1.00 21.90 268 ASP A O 1
ATOM 1561 N N . PHE A 1 238 ? 86.783 4.367 28.008 1.00 20.83 269 PHE A N 1
ATOM 1562 C CA . PHE A 1 238 ? 86.280 4.026 29.327 1.00 19.43 269 PHE A CA 1
ATOM 1563 C C . PHE A 1 238 ? 87.238 4.349 30.484 1.00 19.00 269 PHE A C 1
ATOM 1564 O O . PHE A 1 238 ? 87.523 3.503 31.323 1.00 23.50 269 PHE A O 1
ATOM 1572 N N . LYS A 1 239 ? 87.777 5.568 30.446 1.00 20.94 270 LYS A N 1
ATOM 1573 C CA A LYS A 1 239 ? 88.554 6.097 31.555 0.50 23.08 270 LYS A CA 1
ATOM 1574 C CA B LYS A 1 239 ? 88.573 6.134 31.537 0.50 22.96 270 LYS A CA 1
ATOM 1575 C C . LYS A 1 239 ? 87.706 7.219 32.144 1.00 20.29 270 LYS A C 1
ATOM 1576 O O . LYS A 1 239 ? 87.100 7.999 31.410 1.00 21.37 270 LYS A O 1
ATOM 1587 N N . ALA A 1 240 ? 87.643 7.282 33.473 1.00 24.00 271 ALA A N 1
ATOM 1588 C CA . ALA A 1 240 ? 86.840 8.310 34.132 1.00 25.56 271 ALA A CA 1
ATOM 1589 C C . ALA A 1 240 ? 87.307 9.680 33.656 1.00 23.15 271 ALA A C 1
ATOM 1590 O O . ALA A 1 240 ? 88.521 9.936 33.577 1.00 28.87 271 ALA A O 1
ATOM 1592 N N . ASP A 1 241 ? 86.348 10.510 33.279 1.00 20.83 272 ASP A N 1
ATOM 1593 C CA . ASP A 1 241 ? 86.621 11.824 32.736 1.00 25.60 272 ASP A CA 1
ATOM 1594 C C . ASP A 1 241 ? 86.728 12.802 33.896 1.00 30.51 272 ASP A C 1
ATOM 1595 O O . ASP A 1 241 ? 85.746 13.152 34.521 1.00 27.43 272 ASP A O 1
ATOM 1600 N N . GLU A 1 242 ? 87.961 13.214 34.165 1.00 30.99 273 GLU A N 1
ATOM 1601 C CA . GLU A 1 242 ? 88.289 14.072 35.305 1.00 35.22 273 GLU A CA 1
ATOM 1602 C C . GLU A 1 242 ? 87.609 15.440 35.288 1.00 31.86 273 GLU A C 1
ATOM 1603 O O . GLU A 1 242 ? 87.419 16.042 36.346 1.00 46.14 273 GLU A O 1
ATOM 1606 N N . GLN A 1 243 ? 87.237 15.935 34.111 1.00 28.79 274 GLN A N 1
ATOM 1607 C CA . GLN A 1 243 ? 86.479 17.190 34.016 1.00 38.33 274 GLN A CA 1
ATOM 1608 C C . GLN A 1 243 ? 85.095 17.096 34.652 1.00 29.80 274 GLN A C 1
ATOM 1609 O O . GLN A 1 243 ? 84.502 18.111 35.018 1.00 36.75 274 GLN A O 1
ATOM 1615 N N . PHE A 1 244 ? 84.564 15.877 34.752 1.00 28.22 275 PHE A N 1
ATOM 1616 C CA . PHE A 1 244 ? 83.177 15.700 35.200 1.00 28.60 275 PHE A CA 1
ATOM 1617 C C . PHE A 1 244 ? 83.040 14.866 36.444 1.00 26.92 275 PHE A C 1
ATOM 1618 O O . PHE A 1 244 ? 81.967 14.371 36.731 1.00 25.27 275 PHE A O 1
ATOM 1626 N N . THR A 1 245 ? 84.118 14.777 37.218 1.00 25.86 276 THR A N 1
ATOM 1627 C CA . THR A 1 245 ? 84.141 13.991 38.447 1.00 28.41 276 THR A CA 1
ATOM 1628 C C . THR A 1 245 ? 82.969 14.274 39.394 1.00 26.61 276 THR A C 1
ATOM 1629 O O . THR A 1 245 ? 82.464 13.354 40.054 1.00 31.96 276 THR A O 1
ATOM 1633 N N . GLN A 1 246 ? 82.514 15.520 39.446 1.00 29.10 277 GLN A N 1
ATOM 1634 C CA . GLN A 1 246 ? 81.427 15.894 40.360 1.00 31.87 277 GLN A CA 1
ATOM 1635 C C . GLN A 1 246 ? 80.040 15.978 39.705 1.00 29.50 277 GLN A C 1
ATOM 1636 O O . GLN A 1 246 ? 79.091 16.385 40.347 1.00 31.65 277 GLN A O 1
ATOM 1642 N N . PHE A 1 247 ? 79.931 15.574 38.439 1.00 25.91 278 PHE A N 1
ATOM 1643 C CA . PHE A 1 247 ? 78.697 15.695 37.722 1.00 26.50 278 PHE A CA 1
ATOM 1644 C C . PHE A 1 247 ? 78.064 14.320 37.508 1.00 22.42 278 PHE A C 1
ATOM 1645 O O . PHE A 1 247 ? 78.674 13.443 36.907 1.00 23.15 278 PHE A O 1
ATOM 1653 N N . HIS A 1 248 ? 76.842 14.141 38.006 1.00 19.55 279 HIS A N 1
ATOM 1654 C CA . HIS A 1 248 ? 76.253 12.801 38.053 1.00 18.00 279 HIS A CA 1
ATOM 1655 C C . HIS A 1 248 ? 74.820 12.690 37.550 1.00 17.91 279 HIS A C 1
ATOM 1656 O O . HIS A 1 248 ? 74.184 11.668 37.765 1.00 19.74 279 HIS A O 1
ATOM 1663 N N . SER A 1 249 ? 74.351 13.690 36.829 1.00 16.93 280 SER A N 1
ATOM 1664 C CA . SER A 1 249 ? 73.035 13.658 36.198 1.00 17.83 280 SER A CA 1
ATOM 1665 C C . SER A 1 249 ? 73.187 13.303 34.730 1.00 16.42 280 SER A C 1
ATOM 1666 O O . SER A 1 249 ? 74.232 13.534 34.130 1.00 17.74 280 SER A O 1
ATOM 1669 N N . ILE A 1 250 ? 72.146 12.694 34.160 1.00 15.93 281 ILE A N 1
ATOM 1670 C CA . ILE A 1 250 ? 72.102 12.518 32.703 1.00 15.14 281 ILE A CA 1
ATOM 1671 C C . ILE A 1 250 ? 71.463 13.705 32.009 1.00 13.91 281 ILE A C 1
ATOM 1672 O O . ILE A 1 250 ? 71.377 13.708 30.794 1.00 17.29 281 ILE A O 1
ATOM 1677 N N . PHE A 1 251 ? 70.944 14.677 32.758 1.00 14.20 282 PHE A N 1
ATOM 1678 C CA . PHE A 1 251 ? 70.305 15.861 32.178 1.00 15.92 282 PHE A CA 1
ATOM 1679 C C . PHE A 1 251 ? 71.239 17.028 32.308 1.00 18.62 282 PHE A C 1
ATOM 1680 O O . PHE A 1 251 ? 71.602 17.407 33.427 1.00 21.92 282 PHE A O 1
ATOM 1688 N N . VAL A 1 252 ? 71.598 17.604 31.157 1.00 16.67 283 VAL A N 1
ATOM 1689 C CA . VAL A 1 252 ? 72.566 18.662 31.077 1.00 18.85 283 VAL A CA 1
ATOM 1690 C C . VAL A 1 252 ? 71.873 19.932 30.616 1.00 19.25 283 VAL A C 1
ATOM 1691 O O . VAL A 1 252 ? 71.188 19.938 29.600 1.00 21.19 283 VAL A O 1
ATOM 1695 N N . ASP A 1 253 ? 72.098 21.028 31.316 1.00 20.41 284 ASP A N 1
ATOM 1696 C CA . ASP A 1 253 ? 71.487 22.318 30.914 1.00 19.55 284 ASP A CA 1
ATOM 1697 C C . ASP A 1 253 ? 72.021 22.784 29.560 1.00 20.98 284 ASP A C 1
ATOM 1698 O O . ASP A 1 253 ? 73.221 22.650 29.271 1.00 23.40 284 ASP A O 1
ATOM 1703 N N . GLN A 1 254 ? 71.098 23.242 28.726 1.00 23.44 285 GLN A N 1
ATOM 1704 C CA . GLN A 1 254 ? 71.403 23.688 27.388 1.00 23.17 285 GLN A CA 1
ATOM 1705 C C . GLN A 1 254 ? 70.604 24.905 27.010 1.00 22.43 285 GLN A C 1
ATOM 1706 O O . GLN A 1 254 ? 69.479 25.093 27.502 1.00 24.07 285 GLN A O 1
ATOM 1712 N N . PRO A 1 255 ? 71.144 25.693 26.065 1.00 21.23 286 PRO A N 1
ATOM 1713 C CA . PRO A 1 255 ? 70.273 26.703 25.489 1.00 24.74 286 PRO A CA 1
ATOM 1714 C C . PRO A 1 255 ? 69.159 25.989 24.685 1.00 20.71 286 PRO A C 1
ATOM 1715 O O . PRO A 1 255 ? 69.277 24.786 24.401 1.00 24.54 286 PRO A O 1
ATOM 1719 N N . ALA A 1 256 ? 68.105 26.708 24.319 1.00 23.43 287 ALA A N 1
ATOM 1720 C CA . ALA A 1 256 ? 66.968 26.139 23.566 1.00 21.19 287 ALA A CA 1
ATOM 1721 C C . ALA A 1 256 ? 67.409 25.398 22.295 1.00 20.59 287 ALA A C 1
ATOM 1722 O O . ALA A 1 256 ? 66.909 24.316 22.010 1.00 20.17 287 ALA A O 1
ATOM 1724 N N . SER A 1 257 ? 68.353 25.964 21.540 1.00 21.83 288 SER A N 1
ATOM 1725 C CA . SER A 1 257 ? 68.863 25.292 20.322 1.00 22.14 288 SER A CA 1
ATOM 1726 C C . SER A 1 257 ? 69.511 23.912 20.612 1.00 18.41 288 SER A C 1
ATOM 1727 O O . SER A 1 257 ? 69.564 23.016 19.746 1.00 21.72 288 SER A O 1
ATOM 1730 N N . GLY A 1 258 ? 70.029 23.753 21.823 1.00 19.27 289 GLY A N 1
ATOM 1731 C CA . GLY A 1 258 ? 70.665 22.525 22.226 1.00 17.96 289 GLY A CA 1
ATOM 1732 C C . GLY A 1 258 ? 69.754 21.560 22.969 1.00 15.57 289 GLY A C 1
ATOM 1733 O O . GLY A 1 258 ? 70.241 20.643 23.619 1.00 18.17 289 GLY A O 1
ATOM 1734 N N . ALA A 1 259 ? 68.435 21.728 22.835 1.00 14.37 290 ALA A N 1
ATOM 1735 C CA . ALA A 1 259 ? 67.508 20.940 23.626 1.00 14.10 290 ALA A CA 1
ATOM 1736 C C . ALA A 1 259 ? 67.776 19.459 23.577 1.00 12.73 290 ALA A C 1
ATOM 1737 O O . ALA A 1 259 ? 67.674 18.765 24.604 1.00 14.56 290 ALA A O 1
ATOM 1739 N N . TYR A 1 260 ? 68.052 18.926 22.392 1.00 14.09 291 TYR A N 1
ATOM 1740 C CA . TYR A 1 260 ? 68.249 17.464 22.305 1.00 12.91 291 TYR A CA 1
ATOM 1741 C C . TYR A 1 260 ? 69.494 17.001 23.052 1.00 15.43 291 TYR A C 1
ATOM 1742 O O . TYR A 1 260 ? 69.551 15.871 23.543 1.00 15.15 291 TYR A O 1
ATOM 1751 N N . SER A 1 261 ? 70.468 17.908 23.194 1.00 15.64 292 SER A N 1
ATOM 1752 C CA . SER A 1 261 ? 71.690 17.610 23.923 1.00 14.91 292 SER A CA 1
ATOM 1753 C C . SER A 1 261 ? 71.484 17.654 25.442 1.00 14.91 292 SER A C 1
ATOM 1754 O O . SER A 1 261 ? 72.399 17.442 26.199 1.00 17.47 292 SER A O 1
ATOM 1757 N N . THR A 1 262 ? 70.272 17.966 25.886 1.00 13.71 293 THR A N 1
ATOM 1758 C CA . THR A 1 262 ? 69.922 17.787 27.300 1.00 15.71 293 THR A CA 1
ATOM 1759 C C . THR A 1 262 ? 70.313 16.369 27.782 1.00 14.71 293 THR A C 1
ATOM 1760 O O . THR A 1 262 ? 70.714 16.179 28.923 1.00 15.95 293 THR A O 1
ATOM 1764 N N . PHE A 1 263 ? 70.165 15.374 26.916 1.00 13.58 294 PHE A N 1
ATOM 1765 C CA . PHE A 1 263 ? 70.507 13.992 27.278 1.00 13.20 294 PHE A CA 1
ATOM 1766 C C . PHE A 1 263 ? 72.029 13.750 27.153 1.00 15.25 294 PHE A C 1
ATOM 1767 O O . PHE A 1 263 ? 72.560 13.573 26.060 1.00 16.57 294 PHE A O 1
ATOM 1788 N N . GLY A 1 265 ? 74.563 15.566 27.256 1.00 16.13 296 GLY A N 1
ATOM 1789 C CA . GLY A 1 265 ? 75.400 16.615 26.687 1.00 20.49 296 GLY A CA 1
ATOM 1790 C C . GLY A 1 265 ? 76.002 16.421 25.313 1.00 23.40 296 GLY A C 1
ATOM 1791 O O . GLY A 1 265 ? 76.585 17.338 24.758 1.00 32.47 296 GLY A O 1
ATOM 1792 N N . GLY A 1 266 ? 75.808 15.266 24.718 1.00 27.60 297 GLY A N 1
ATOM 1793 C CA . GLY A 1 266 ? 76.513 14.955 23.474 1.00 32.31 297 GLY A CA 1
ATOM 1794 C C . GLY A 1 266 ? 76.818 13.486 23.391 1.00 31.65 297 GLY A C 1
ATOM 1795 O O . GLY A 1 266 ? 76.406 12.696 24.287 1.00 31.60 297 GLY A O 1
ATOM 1796 N N . ASP A 1 267 ? 77.560 13.113 22.342 1.00 21.51 298 ASP A N 1
ATOM 1797 C CA . ASP A 1 267 ? 77.765 11.700 22.035 1.00 18.60 298 ASP A CA 1
ATOM 1798 C C . ASP A 1 267 ? 79.147 11.119 22.247 1.00 17.61 298 ASP A C 1
ATOM 1799 O O . ASP A 1 267 ? 79.271 9.890 22.325 1.00 20.07 298 ASP A O 1
ATOM 1804 N N . GLN A 1 268 ? 80.199 11.957 22.262 1.00 19.72 299 GLN A N 1
ATOM 1805 C CA . GLN A 1 268 ? 81.575 11.438 22.292 1.00 20.70 299 GLN A CA 1
ATOM 1806 C C . GLN A 1 268 ? 82.063 11.135 23.710 1.00 20.21 299 GLN A C 1
ATOM 1807 O O . GLN A 1 268 ? 82.932 11.797 24.261 1.00 24.18 299 GLN A O 1
ATOM 1813 N N . LYS A 1 269 ? 81.467 10.100 24.284 1.00 16.40 300 LYS A N 1
ATOM 1814 C CA . LYS A 1 269 ? 81.714 9.705 25.649 1.00 15.37 300 LYS A CA 1
ATOM 1815 C C . LYS A 1 269 ? 81.044 8.353 25.870 1.00 17.26 300 LYS A C 1
ATOM 1816 O O . LYS A 1 269 ? 80.336 7.864 24.993 1.00 16.25 300 LYS A O 1
ATOM 1822 N N . ILE A 1 270 ? 81.316 7.776 27.025 1.00 14.49 301 ILE A N 1
ATOM 1823 C CA . ILE A 1 270 ? 80.594 6.620 27.528 1.00 14.03 301 ILE A CA 1
ATOM 1824 C C . ILE A 1 270 ? 80.046 7.025 28.876 1.00 13.75 301 ILE A C 1
ATOM 1825 O O . ILE A 1 270 ? 80.745 7.654 29.681 1.00 16.59 301 ILE A O 1
ATOM 1830 N N . VAL A 1 271 ? 78.784 6.688 29.114 1.00 13.30 302 VAL A N 1
ATOM 1831 C CA . VAL A 1 271 ? 78.142 7.041 30.380 1.00 14.01 302 VAL A CA 1
ATOM 1832 C C . VAL A 1 271 ? 77.708 5.767 31.098 1.00 14.15 302 VAL A C 1
ATOM 1833 O O . VAL A 1 271 ? 77.090 4.910 30.491 1.00 16.60 302 VAL A O 1
ATOM 1837 N N . LYS A 1 272 ? 78.079 5.651 32.366 1.00 13.50 303 LYS A N 1
ATOM 1838 C CA . LYS A 1 272 ? 77.645 4.551 33.202 1.00 15.28 303 LYS A CA 1
ATOM 1839 C C . LYS A 1 272 ? 76.606 5.095 34.172 1.00 15.09 303 LYS A C 1
ATOM 1840 O O . LYS A 1 272 ? 76.825 6.110 34.821 1.00 18.71 303 LYS A O 1
ATOM 1846 N N . ILE A 1 273 ? 75.490 4.380 34.271 1.00 14.51 304 ILE A N 1
ATOM 1847 C CA . ILE A 1 273 ? 74.383 4.787 35.157 1.00 14.96 304 ILE A CA 1
ATOM 1848 C C . ILE A 1 273 ? 74.119 3.639 36.119 1.00 16.17 304 ILE A C 1
ATOM 1849 O O . ILE A 1 273 ? 73.966 2.488 35.692 1.00 16.50 304 ILE A O 1
ATOM 1854 N N . GLU A 1 274 ? 74.100 3.957 37.414 1.00 16.11 305 GLU A N 1
ATOM 1855 C CA . GLU A 1 274 ? 73.799 2.992 38.478 1.00 15.68 305 GLU A CA 1
ATOM 1856 C C . GLU A 1 274 ? 72.500 3.488 39.092 1.00 14.21 305 GLU A C 1
ATOM 1857 O O . GLU A 1 274 ? 72.400 4.642 39.479 1.00 17.88 305 GLU A O 1
ATOM 1863 N N . THR A 1 275 ? 71.519 2.608 39.205 1.00 16.16 306 THR A N 1
ATOM 1864 C CA . THR A 1 275 ? 70.204 3.000 39.715 1.00 15.36 306 THR A CA 1
ATOM 1865 C C . THR A 1 275 ? 69.863 2.306 41.019 1.00 15.22 306 THR A C 1
ATOM 1866 O O . THR A 1 275 ? 70.562 1.385 41.446 1.00 18.04 306 THR A O 1
ATOM 1870 N N . ALA A 1 276 ? 68.777 2.774 41.635 1.00 18.38 307 ALA A N 1
ATOM 1871 C CA . ALA A 1 276 ? 68.268 2.170 42.855 1.00 20.21 307 ALA A CA 1
ATOM 1872 C C . ALA A 1 276 ? 67.486 0.866 42.652 1.00 19.90 307 ALA A C 1
ATOM 1873 O O . ALA A 1 276 ? 67.125 0.225 43.626 1.00 24.03 307 ALA A O 1
ATOM 1875 N N . ASN A 1 277 ? 67.279 0.444 41.397 1.00 17.63 308 ASN A N 1
ATOM 1876 C CA . ASN A 1 277 ? 66.587 -0.792 41.112 1.00 15.51 308 ASN A CA 1
ATOM 1877 C C . ASN A 1 277 ? 67.613 -1.911 41.008 1.00 19.58 308 ASN A C 1
ATOM 1878 O O . ASN A 1 277 ? 68.188 -2.156 39.958 1.00 19.79 308 ASN A O 1
ATOM 1883 N N . LYS A 1 278 ? 67.807 -2.612 42.113 1.00 20.12 309 LYS A N 1
ATOM 1884 C CA . LYS A 1 278 ? 68.833 -3.639 42.203 1.00 19.80 309 LYS A CA 1
ATOM 1885 C C . LYS A 1 278 ? 68.338 -4.986 41.716 1.00 21.03 309 LYS A C 1
ATOM 1886 O O . LYS A 1 278 ? 68.317 -5.954 42.448 1.00 23.47 309 LYS A O 1
ATOM 1892 N N . ASN A 1 279 ? 67.992 -5.051 40.438 1.00 19.59 310 ASN A N 1
ATOM 1893 C CA . ASN A 1 279 ? 67.433 -6.255 39.886 1.00 17.82 310 ASN A CA 1
ATOM 1894 C C . ASN A 1 279 ? 68.418 -7.162 39.120 1.00 14.82 310 ASN A C 1
ATOM 1895 O O . ASN A 1 279 ? 68.001 -8.156 38.511 1.00 17.23 310 ASN A O 1
ATOM 1900 N N . GLY A 1 280 ? 69.703 -6.824 39.180 1.00 16.49 311 GLY A N 1
ATOM 1901 C CA . GLY A 1 280 ? 70.739 -7.569 38.518 1.00 17.09 311 GLY A CA 1
ATOM 1902 C C . GLY A 1 280 ? 70.796 -7.448 37.015 1.00 17.75 311 GLY A C 1
ATOM 1903 O O . GLY A 1 280 ? 71.678 -8.041 36.396 1.00 19.07 311 GLY A O 1
ATOM 1904 N N . ARG A 1 281 ? 69.893 -6.664 36.418 1.00 13.78 312 ARG A N 1
ATOM 1905 C CA . ARG A 1 281 ? 69.894 -6.479 34.956 1.00 14.88 312 ARG A CA 1
ATOM 1906 C C . ARG A 1 281 ? 70.797 -5.314 34.613 1.00 13.61 312 ARG A C 1
ATOM 1907 O O . ARG A 1 281 ? 70.612 -4.199 35.109 1.00 15.95 312 ARG A O 1
ATOM 1915 N N . LYS A 1 282 ? 71.777 -5.578 33.749 1.00 13.52 313 LYS A N 1
ATOM 1916 C CA . LYS A 1 282 ? 72.795 -4.602 33.385 1.00 12.47 313 LYS A CA 1
ATOM 1917 C C . LYS A 1 282 ? 72.794 -4.465 31.876 1.00 14.89 313 LYS A C 1
ATOM 1918 O O . LYS A 1 282 ? 73.132 -5.402 31.169 1.00 14.44 313 LYS A O 1
ATOM 1924 N N . LEU A 1 283 ? 72.414 -3.285 31.411 1.00 12.79 314 LEU A N 1
ATOM 1925 C CA . LEU A 1 283 ? 72.170 -3.026 30.004 1.00 12.28 314 LEU A CA 1
ATOM 1926 C C . LEU A 1 283 ? 73.312 -2.232 29.416 1.00 13.25 314 LEU A C 1
ATOM 1927 O O . LEU A 1 283 ? 73.796 -1.264 30.019 1.00 13.76 314 LEU A O 1
ATOM 1932 N N . CYS A 1 284 ? 73.736 -2.623 28.230 1.00 12.00 315 CYS A N 1
ATOM 1933 C CA . CYS A 1 284 ? 74.619 -1.775 27.441 1.00 12.16 315 CYS A CA 1
ATOM 1934 C C . CYS A 1 284 ? 73.858 -1.389 26.177 1.00 13.14 315 CYS A C 1
ATOM 1935 O O . CYS A 1 284 ? 73.269 -2.248 25.510 1.00 13.65 315 CYS A O 1
ATOM 1938 N N . ILE A 1 285 ? 73.841 -0.097 25.881 1.00 12.97 316 ILE A N 1
ATOM 1939 C CA . ILE A 1 285 ? 73.187 0.432 24.697 1.00 11.85 316 ILE A CA 1
ATOM 1940 C C . ILE A 1 285 ? 74.255 0.891 23.719 1.00 13.76 316 ILE A C 1
ATOM 1941 O O . ILE A 1 285 ? 75.179 1.624 24.083 1.00 17.33 316 ILE A O 1
ATOM 1946 N N . PHE A 1 286 ? 74.154 0.408 22.501 1.00 12.01 317 PHE A N 1
ATOM 1947 C CA . PHE A 1 286 ? 74.979 0.850 21.405 1.00 13.02 317 PHE A CA 1
ATOM 1948 C C . PHE A 1 286 ? 74.060 1.557 20.449 1.00 12.69 317 PHE A C 1
ATOM 1949 O O . PHE A 1 286 ? 73.157 0.968 19.882 1.00 12.31 317 PHE A O 1
ATOM 1957 N N . LYS A 1 287 ? 74.277 2.852 20.294 1.00 10.91 318 LYS A N 1
ATOM 1958 C CA . LYS A 1 287 ? 73.293 3.683 19.624 1.00 10.82 318 LYS A CA 1
ATOM 1959 C C . LYS A 1 287 ? 73.876 4.711 18.673 1.00 12.57 318 LYS A C 1
ATOM 1960 O O . LYS A 1 287 ? 75.081 4.929 18.625 1.00 13.28 318 LYS A O 1
ATOM 1966 N N . ASP A 1 288 ? 72.982 5.290 17.885 1.00 11.33 319 ASP A N 1
ATOM 1967 C CA . ASP A 1 288 ? 73.219 6.566 17.226 1.00 11.74 319 ASP A CA 1
ATOM 1968 C C . ASP A 1 288 ? 72.441 7.617 18.052 1.00 11.55 319 ASP A C 1
ATOM 1969 O O . ASP A 1 288 ? 71.904 7.312 19.126 1.00 13.30 319 ASP A O 1
ATOM 1974 N N . SER A 1 289 ? 72.355 8.852 17.587 1.00 13.02 320 SER A N 1
ATOM 1975 C CA . SER A 1 289 ? 71.787 9.867 18.438 1.00 12.07 320 SER A CA 1
ATOM 1976 C C . SER A 1 289 ? 70.304 9.693 18.792 1.00 11.60 320 SER A C 1
ATOM 1977 O O . SER A 1 289 ? 69.854 10.247 19.810 1.00 12.42 320 SER A O 1
ATOM 1980 N N . TYR A 1 290 ? 69.549 8.878 18.033 1.00 11.71 321 TYR A N 1
ATOM 1981 C CA . TYR A 1 290 ? 68.154 8.602 18.429 1.00 12.61 321 TYR A CA 1
ATOM 1982 C C . TYR A 1 290 ? 68.124 7.931 19.798 1.00 11.89 321 TYR A C 1
ATOM 1983 O O . TYR A 1 290 ? 67.213 8.144 20.610 1.00 12.10 321 TYR A O 1
ATOM 1992 N N . GLY A 1 291 ? 69.108 7.082 20.054 1.00 11.35 322 GLY A N 1
ATOM 1993 C CA . GLY A 1 291 ? 69.149 6.385 21.316 1.00 11.71 322 GLY A CA 1
ATOM 1994 C C . GLY A 1 291 ? 69.272 7.229 22.549 1.00 13.27 322 GLY A C 1
ATOM 1995 O O . GLY A 1 291 ? 68.846 6.822 23.634 1.00 14.74 322 GLY A O 1
ATOM 1996 N N . ASN A 1 292 ? 69.810 8.437 22.390 1.00 13.55 323 ASN A N 1
ATOM 1997 C CA . ASN A 1 292 ? 70.042 9.313 23.533 1.00 13.42 323 ASN A CA 1
ATOM 1998 C C . ASN A 1 292 ? 68.766 9.522 24.325 1.00 13.63 323 ASN A C 1
ATOM 1999 O O . ASN A 1 292 ? 68.782 9.504 25.569 1.00 15.68 323 ASN A O 1
ATOM 2004 N N . ALA A 1 293 ? 67.663 9.741 23.606 1.00 14.28 324 ALA A N 1
ATOM 2005 C CA . ALA A 1 293 ? 66.384 10.053 24.260 1.00 12.53 324 ALA A CA 1
ATOM 2006 C C . ALA A 1 293 ? 65.697 8.861 24.888 1.00 13.54 324 ALA A C 1
ATOM 2007 O O . ALA A 1 293 ? 64.738 9.025 25.639 1.00 13.12 324 ALA A O 1
ATOM 2009 N N . GLU A 1 294 ? 66.164 7.659 24.566 1.00 12.44 325 GLU A N 1
ATOM 2010 C CA . GLU A 1 294 ? 65.611 6.447 25.192 1.00 12.68 325 GLU A CA 1
ATOM 2011 C C . GLU A 1 294 ? 66.126 6.274 26.610 1.00 12.24 325 GLU A C 1
ATOM 2012 O O . GLU A 1 294 ? 65.452 5.714 27.441 1.00 12.82 325 GLU A O 1
ATOM 2018 N N . VAL A 1 295 ? 67.331 6.768 26.878 1.00 11.81 326 VAL A N 1
ATOM 2019 C CA . VAL A 1 295 ? 68.032 6.455 28.137 1.00 11.83 326 VAL A CA 1
ATOM 2020 C C . VAL A 1 295 ? 67.258 6.793 29.398 1.00 12.96 326 VAL A C 1
ATOM 2021 O O . VAL A 1 295 ? 67.192 5.943 30.307 1.00 13.39 326 VAL A O 1
ATOM 2025 N N . PRO A 1 296 ? 66.621 7.986 29.460 1.00 12.68 327 PRO A N 1
ATOM 2026 C CA . PRO A 1 296 ? 65.863 8.298 30.675 1.00 13.13 327 PRO A CA 1
ATOM 2027 C C . PRO A 1 296 ? 64.792 7.252 31.026 1.00 13.05 327 PRO A C 1
ATOM 2028 O O . PRO A 1 296 ? 64.437 7.083 32.192 1.00 14.64 327 PRO A O 1
ATOM 2032 N N . PHE A 1 297 ? 64.281 6.569 30.012 1.00 10.94 328 PHE A N 1
ATOM 2033 C CA . PHE A 1 297 ? 63.184 5.595 30.183 1.00 10.80 328 PHE A CA 1
ATOM 2034 C C . PHE A 1 297 ? 63.658 4.217 30.556 1.00 13.36 328 PHE A C 1
ATOM 2035 O O . PHE A 1 297 ? 62.834 3.323 30.694 1.00 13.93 328 PHE A O 1
ATOM 2043 N N . PHE A 1 298 ? 64.971 4.035 30.722 1.00 12.05 329 PHE A N 1
ATOM 2044 C CA . PHE A 1 298 ? 65.508 2.752 31.180 1.00 11.49 329 PHE A CA 1
ATOM 2045 C C . PHE A 1 298 ? 65.908 2.735 32.650 1.00 12.39 329 PHE A C 1
ATOM 2046 O O . PHE A 1 298 ? 66.099 1.660 33.235 1.00 13.40 329 PHE A O 1
ATOM 2054 N N . ILE A 1 299 ? 65.990 3.916 33.247 1.00 13.09 330 ILE A N 1
ATOM 2055 C CA . ILE A 1 299 ? 66.495 4.068 34.617 1.00 14.51 330 ILE A CA 1
ATOM 2056 C C . ILE A 1 299 ? 65.657 3.303 35.639 1.00 15.02 330 ILE A C 1
ATOM 2057 O O . ILE A 1 299 ? 66.195 2.697 36.559 1.00 15.92 330 ILE A O 1
ATOM 2062 N N . ASP A 1 300 ? 64.345 3.292 35.441 1.00 14.09 331 ASP A N 1
ATOM 2063 C CA . ASP A 1 300 ? 63.464 2.613 36.364 1.00 13.76 331 ASP A CA 1
ATOM 2064 C C . ASP A 1 300 ? 63.598 1.078 36.242 1.00 13.75 331 ASP A C 1
ATOM 2065 O O . ASP A 1 300 ? 63.143 0.364 37.125 1.00 17.78 331 ASP A O 1
ATOM 2070 N N . SER A 1 301 ? 64.125 0.572 35.120 1.00 13.66 332 SER A N 1
ATOM 2071 C CA . SER A 1 301 ? 64.029 -0.857 34.766 1.00 11.82 332 SER A CA 1
ATOM 2072 C C . SER A 1 301 ? 65.306 -1.692 34.891 1.00 13.17 332 SER A C 1
ATOM 2073 O O . SER A 1 301 ? 65.219 -2.920 34.837 1.00 15.80 332 SER A O 1
ATOM 2076 N N . PHE A 1 302 ? 66.458 -1.032 35.019 1.00 13.54 333 PHE A N 1
ATOM 2077 C CA . PHE A 1 302 ? 67.753 -1.688 35.035 1.00 12.46 333 PHE A CA 1
ATOM 2078 C C . PHE A 1 302 ? 68.580 -1.213 36.205 1.00 14.80 333 PHE A C 1
ATOM 2079 O O . PHE A 1 302 ? 68.507 -0.050 36.578 1.00 16.73 333 PHE A O 1
ATOM 2087 N N . GLU A 1 303 ? 69.425 -2.107 36.727 1.00 13.44 334 GLU A N 1
ATOM 2088 C CA . GLU A 1 303 ? 70.346 -1.798 37.806 1.00 15.34 334 GLU A CA 1
ATOM 2089 C C . GLU A 1 303 ? 71.522 -0.948 37.313 1.00 13.71 334 GLU A C 1
ATOM 2090 O O . GLU A 1 303 ? 71.969 -0.023 38.005 1.00 15.84 334 GLU A O 1
ATOM 2096 N N . GLU A 1 304 ? 72.041 -1.293 36.128 1.00 13.36 335 GLU A N 1
ATOM 2097 C CA . GLU A 1 304 ? 73.109 -0.504 35.507 1.00 14.43 335 GLU A CA 1
ATOM 2098 C C . GLU A 1 304 ? 72.806 -0.340 34.045 1.00 13.74 335 GLU A C 1
ATOM 2099 O O . GLU A 1 304 ? 72.230 -1.238 33.416 1.00 14.94 335 GLU A O 1
ATOM 2105 N N . ILE A 1 305 ? 73.181 0.827 33.529 1.00 13.42 336 ILE A N 1
ATOM 2106 C CA . ILE A 1 305 ? 73.062 1.138 32.124 1.00 12.93 336 ILE A CA 1
ATOM 2107 C C . ILE A 1 305 ? 74.353 1.742 31.640 1.00 13.54 336 ILE A C 1
ATOM 2108 O O . ILE A 1 305 ? 74.826 2.718 32.205 1.00 16.12 336 ILE A O 1
ATOM 2113 N N . TYR A 1 306 ? 74.895 1.177 30.576 1.00 12.76 337 TYR A N 1
ATOM 2114 C CA . TYR A 1 306 ? 76.074 1.744 29.911 1.00 12.99 337 TYR A CA 1
ATOM 2115 C C . TYR A 1 306 ? 75.629 2.272 28.556 1.00 13.71 337 TYR A C 1
ATOM 2116 O O . TYR A 1 306 ? 75.029 1.562 27.783 1.00 16.36 337 TYR A O 1
ATOM 2125 N N . VAL A 1 307 ? 75.950 3.526 28.292 1.00 12.45 338 VAL A N 1
ATOM 2126 C CA . VAL A 1 307 ? 75.491 4.210 27.097 1.00 13.26 338 VAL A CA 1
ATOM 2127 C C . VAL A 1 307 ? 76.706 4.494 26.222 1.00 12.98 338 VAL A C 1
ATOM 2128 O O . VAL A 1 307 ? 77.603 5.260 26.608 1.00 14.56 338 VAL A O 1
ATOM 2132 N N . CYS A 1 308 ? 76.715 3.865 25.055 1.00 13.16 339 CYS A N 1
ATOM 2133 C CA . CYS A 1 308 ? 77.811 3.941 24.109 1.00 14.65 339 CYS A CA 1
ATOM 2134 C C . CYS A 1 308 ? 77.315 4.287 22.718 1.00 15.23 339 CYS A C 1
ATOM 2135 O O . CYS A 1 308 ? 76.262 3.842 22.302 1.00 18.03 339 CYS A O 1
ATOM 2138 N N . ASP A 1 309 ? 78.102 5.067 21.995 1.00 14.23 340 ASP A N 1
ATOM 2139 C CA . ASP A 1 309 ? 77.770 5.470 20.645 1.00 14.16 340 ASP A CA 1
ATOM 2140 C C . ASP A 1 309 ? 78.626 4.671 19.661 1.00 15.06 340 ASP A C 1
ATOM 2141 O O . ASP A 1 309 ? 79.846 4.625 19.788 1.00 17.26 340 ASP A O 1
ATOM 2146 N N . ILE A 1 310 ? 77.989 4.093 18.645 1.00 15.71 341 ILE A N 1
ATOM 2147 C CA . ILE A 1 310 ? 78.711 3.284 17.660 1.00 14.77 341 ILE A CA 1
ATOM 2148 C C . ILE A 1 310 ? 79.762 4.059 16.863 1.00 16.60 341 ILE A C 1
ATOM 2149 O O . ILE A 1 310 ? 80.635 3.456 16.271 1.00 17.60 341 ILE A O 1
ATOM 2154 N N . ARG A 1 311 ? 79.662 5.388 16.842 1.00 13.67 342 ARG A N 1
ATOM 2155 C CA . ARG A 1 311 ? 80.636 6.240 16.156 1.00 17.00 342 ARG A CA 1
ATOM 2156 C C . ARG A 1 311 ? 81.895 6.568 16.991 1.00 17.27 342 ARG A C 1
ATOM 2157 O O . ARG A 1 311 ? 82.923 6.912 16.430 1.00 17.89 342 ARG A O 1
ATOM 2165 N N . TYR A 1 312 ? 81.789 6.442 18.320 1.00 15.64 343 TYR A N 1
ATOM 2166 C CA . TYR A 1 312 ? 82.793 6.946 19.272 1.00 15.42 343 TYR A CA 1
ATOM 2167 C C . TYR A 1 312 ? 83.030 5.906 20.371 1.00 18.17 343 TYR A C 1
ATOM 2168 O O . TYR A 1 312 ? 82.543 6.009 21.510 1.00 19.41 343 TYR A O 1
ATOM 2177 N N . PHE A 1 313 ? 83.775 4.892 20.038 1.00 18.34 344 PHE A N 1
ATOM 2178 C CA . PHE A 1 313 ? 83.971 3.787 20.948 1.00 18.19 344 PHE A CA 1
ATOM 2179 C C . PHE A 1 313 ? 85.321 3.225 20.648 1.00 16.68 344 PHE A C 1
ATOM 2180 O O . PHE A 1 313 ? 85.550 2.687 19.566 1.00 19.23 344 PHE A O 1
ATOM 2188 N N . ASP A 1 314 ? 86.217 3.338 21.625 1.00 18.90 345 ASP A N 1
ATOM 2189 C CA . ASP A 1 314 ? 87.611 2.974 21.413 1.00 21.78 345 ASP A CA 1
ATOM 2190 C C . ASP A 1 314 ? 88.075 1.756 22.186 1.00 22.22 345 ASP A C 1
ATOM 2191 O O . ASP A 1 314 ? 89.177 1.719 22.710 1.00 36.87 345 ASP A O 1
ATOM 2196 N N . LEU A 1 315 ? 87.192 0.781 22.282 1.00 16.08 346 LEU A N 1
ATOM 2197 C CA . LEU A 1 315 ? 87.451 -0.470 22.932 1.00 16.90 346 LEU A CA 1
ATOM 2198 C C . LEU A 1 315 ? 86.950 -1.614 22.056 1.00 16.21 346 LEU A C 1
ATOM 2199 O O . LEU A 1 315 ? 86.410 -1.397 20.985 1.00 17.53 346 LEU A O 1
ATOM 2204 N N . TYR A 1 316 ? 87.117 -2.839 22.546 1.00 17.89 347 TYR A N 1
ATOM 2205 C CA . TYR A 1 316 ? 86.576 -4.037 21.895 1.00 16.85 347 TYR A CA 1
ATOM 2206 C C . TYR A 1 316 ? 85.294 -4.434 22.645 1.00 16.38 347 TYR A C 1
ATOM 2207 O O . TYR A 1 316 ? 85.320 -4.866 23.777 1.00 16.46 347 TYR A O 1
ATOM 2216 N N . ALA A 1 317 ? 84.166 -4.239 21.990 1.00 14.46 348 ALA A N 1
ATOM 2217 C CA . ALA A 1 317 ? 82.873 -4.341 22.662 1.00 15.10 348 ALA A CA 1
ATOM 2218 C C . ALA A 1 317 ? 82.593 -5.677 23.369 1.00 13.87 348 ALA A C 1
ATOM 2219 O O . ALA A 1 317 ? 82.057 -5.682 24.491 1.00 16.37 348 ALA A O 1
ATOM 2221 N N . PRO A 1 318 ? 82.955 -6.807 22.753 1.00 15.13 349 PRO A N 1
ATOM 2222 C CA . PRO A 1 318 ? 82.633 -8.056 23.465 1.00 15.10 349 PRO A CA 1
ATOM 2223 C C . PRO A 1 318 ? 83.354 -8.161 24.822 1.00 16.31 349 PRO A C 1
ATOM 2224 O O . PRO A 1 318 ? 82.785 -8.658 25.809 1.00 16.72 349 PRO A O 1
ATOM 2228 N N . ASP A 1 319 ? 84.582 -7.667 24.885 1.00 16.70 350 ASP A N 1
ATOM 2229 C CA . ASP A 1 319 ? 85.315 -7.672 26.147 1.00 19.93 350 ASP A CA 1
ATOM 2230 C C . ASP A 1 319 ? 84.720 -6.649 27.132 1.00 17.22 350 ASP A C 1
ATOM 2231 O O . ASP A 1 319 ? 84.693 -6.888 28.326 1.00 18.96 350 ASP A O 1
ATOM 2236 N N . PHE A 1 320 ? 84.271 -5.505 26.632 1.00 17.26 351 PHE A N 1
ATOM 2237 C CA . PHE A 1 320 ? 83.581 -4.525 27.479 1.00 17.64 351 PHE A CA 1
ATOM 2238 C C . PHE A 1 320 ? 82.330 -5.147 28.138 1.00 14.16 351 PHE A C 1
ATOM 2239 O O . PHE A 1 320 ? 82.062 -4.910 29.319 1.00 16.95 351 PHE A O 1
ATOM 2247 N N . ILE A 1 321 ? 81.560 -5.919 27.376 1.00 15.26 352 ILE A N 1
ATOM 2248 C CA . ILE A 1 321 ? 80.384 -6.625 27.906 1.00 15.65 352 ILE A CA 1
ATOM 2249 C C . ILE A 1 321 ? 80.789 -7.585 29.030 1.00 15.46 352 ILE A C 1
ATOM 2250 O O . ILE A 1 321 ? 80.161 -7.628 30.103 1.00 16.60 352 ILE A O 1
ATOM 2255 N N . LYS A 1 322 ? 81.823 -8.376 28.757 1.00 16.07 353 LYS A N 1
ATOM 2256 C CA . LYS A 1 322 ? 82.269 -9.404 29.700 1.00 17.54 353 LYS A CA 1
ATOM 2257 C C . LYS A 1 322 ? 82.809 -8.772 30.975 1.00 16.37 353 LYS A C 1
ATOM 2258 O O . LYS A 1 322 ? 82.423 -9.165 32.103 1.00 20.59 353 LYS A O 1
ATOM 2264 N N . ASP A 1 323 ? 83.644 -7.755 30.807 1.00 16.58 354 ASP A N 1
ATOM 2265 C CA . ASP A 1 323 ? 84.287 -7.114 31.948 1.00 18.69 354 ASP A CA 1
ATOM 2266 C C . ASP A 1 323 ? 83.300 -6.432 32.898 1.00 17.69 354 ASP A C 1
ATOM 2267 O O . ASP A 1 323 ? 83.557 -6.353 34.101 1.00 22.87 354 ASP A O 1
ATOM 2272 N N . ASN A 1 324 ? 82.212 -5.894 32.347 1.00 18.27 355 ASN A N 1
ATOM 2273 C CA . ASN A 1 324 ? 81.226 -5.178 33.138 1.00 17.42 355 ASN A CA 1
ATOM 2274 C C . ASN A 1 324 ? 79.976 -5.958 33.541 1.00 17.84 355 ASN A C 1
ATOM 2275 O O . ASN A 1 324 ? 79.019 -5.386 34.097 1.00 20.58 355 ASN A O 1
ATOM 2280 N N . GLY A 1 325 ? 79.973 -7.258 33.269 1.00 18.59 356 GLY A N 1
ATOM 2281 C CA . GLY A 1 325 ? 78.868 -8.118 33.706 1.00 17.64 356 GLY A CA 1
ATOM 2282 C C . GLY A 1 325 ? 77.537 -7.810 33.040 1.00 16.50 356 GLY A C 1
ATOM 2283 O O . GLY A 1 325 ? 76.455 -8.013 33.601 1.00 17.48 356 GLY A O 1
ATOM 2284 N N . ILE A 1 326 ? 77.633 -7.318 31.814 1.00 16.36 357 ILE A N 1
ATOM 2285 C CA A ILE A 1 326 ? 76.456 -6.972 31.033 0.50 12.00 357 ILE A CA 1
ATOM 2286 C CA B ILE A 1 326 ? 76.437 -6.940 31.090 0.50 11.56 357 ILE A CA 1
ATOM 2287 C C . ILE A 1 326 ? 75.597 -8.191 30.744 1.00 14.09 357 ILE A C 1
ATOM 2288 O O . ILE A 1 326 ? 76.117 -9.220 30.319 1.00 17.64 357 ILE A O 1
ATOM 2297 N N . THR A 1 327 ? 74.278 -8.066 30.957 1.00 13.66 358 THR A N 1
ATOM 2298 C CA . THR A 1 327 ? 73.294 -9.140 30.755 1.00 14.82 358 THR A CA 1
ATOM 2299 C C . THR A 1 327 ? 72.442 -8.944 29.490 1.00 12.44 358 THR A C 1
ATOM 2300 O O . THR A 1 327 ? 71.897 -9.923 28.931 1.00 13.87 358 THR A O 1
ATOM 2304 N N . ASP A 1 328 ? 72.289 -7.678 29.079 1.00 12.23 359 ASP A N 1
ATOM 2305 C CA . ASP A 1 328 ? 71.421 -7.288 27.983 1.00 11.60 359 ASP A CA 1
ATOM 2306 C C . ASP A 1 328 ? 72.145 -6.215 27.160 1.00 11.00 359 ASP A C 1
ATOM 2307 O O . ASP A 1 328 ? 72.724 -5.283 27.721 1.00 13.00 359 ASP A O 1
ATOM 2312 N N . VAL A 1 329 ? 72.064 -6.343 25.838 1.00 10.22 360 VAL A N 1
ATOM 2313 C CA . VAL A 1 329 ? 72.639 -5.337 24.931 1.00 9.83 360 VAL A CA 1
ATOM 2314 C C . VAL A 1 329 ? 71.536 -4.893 23.987 1.00 11.32 360 VAL A C 1
ATOM 2315 O O . VAL A 1 329 ? 70.875 -5.739 23.384 1.00 12.22 360 VAL A O 1
ATOM 2319 N N . LEU A 1 330 ? 71.378 -3.579 23.829 1.00 10.41 361 LEU A N 1
ATOM 2320 C CA . LEU A 1 330 ? 70.445 -3.028 22.882 1.00 10.30 361 LEU A CA 1
ATOM 2321 C C . LEU A 1 330 ? 71.199 -2.216 21.832 1.00 11.00 361 LEU A C 1
ATOM 2322 O O . LEU A 1 330 ? 71.899 -1.283 22.157 1.00 12.15 361 LEU A O 1
ATOM 2327 N N . PHE A 1 331 ? 70.990 -2.583 20.570 1.00 9.84 362 PHE A N 1
ATOM 2328 C CA . PHE A 1 331 ? 71.406 -1.786 19.429 1.00 9.09 362 PHE A CA 1
ATOM 2329 C C . PHE A 1 331 ? 70.161 -1.024 18.968 1.00 11.09 362 PHE A C 1
ATOM 2330 O O . PHE A 1 331 ? 69.108 -1.643 18.653 1.00 10.68 362 PHE A O 1
ATOM 2338 N N . THR A 1 332 ? 70.263 0.301 18.968 1.00 11.98 363 THR A N 1
ATOM 2339 C CA . THR A 1 332 ? 69.134 1.108 18.580 1.00 11.05 363 THR A CA 1
ATOM 2340 C C . THR A 1 332 ? 69.600 2.339 17.841 1.00 10.38 363 THR A C 1
ATOM 2341 O O . THR A 1 332 ? 70.540 3.004 18.246 1.00 12.20 363 THR A O 1
ATOM 2358 N N . CYS A 1 334 ? 68.271 5.036 14.127 1.00 10.32 365 CYS A N 1
ATOM 2359 C CA . CYS A 1 334 ? 67.308 5.266 13.061 1.00 10.77 365 CYS A CA 1
ATOM 2360 C C . CYS A 1 334 ? 67.715 4.489 11.810 1.00 11.60 365 CYS A C 1
ATOM 2361 O O . CYS A 1 334 ? 68.836 4.027 11.655 1.00 11.50 365 CYS A O 1
ATOM 2364 N N . THR A 1 335 ? 66.771 4.386 10.893 1.00 9.04 366 THR A N 1
ATOM 2365 C CA A THR A 1 335 ? 66.975 3.632 9.669 0.60 10.12 366 THR A CA 1
ATOM 2366 C CA B THR A 1 335 ? 66.950 3.647 9.665 0.40 10.36 366 THR A CA 1
ATOM 2367 C C . THR A 1 335 ? 68.153 4.141 8.863 1.00 11.90 366 THR A C 1
ATOM 2368 O O . THR A 1 335 ? 68.932 3.360 8.349 1.00 10.70 366 THR A O 1
ATOM 2375 N N . PHE A 1 336 ? 68.286 5.457 8.736 1.00 11.51 367 PHE A N 1
ATOM 2376 C CA . PHE A 1 336 ? 69.389 5.996 7.951 1.00 9.68 367 PHE A CA 1
ATOM 2377 C C . PHE A 1 336 ? 70.743 5.506 8.493 1.00 11.07 367 PHE A C 1
ATOM 2378 O O . PHE A 1 336 ? 71.675 5.235 7.755 1.00 13.10 367 PHE A O 1
ATOM 2386 N N . SER A 1 337 ? 70.858 5.421 9.810 1.00 11.22 368 SER A N 1
ATOM 2387 C CA . SER A 1 337 ? 72.099 4.941 10.414 1.00 11.13 368 SER A CA 1
ATOM 2388 C C . SER A 1 337 ? 72.302 3.450 10.157 1.00 12.25 368 SER A C 1
ATOM 2389 O O . SER A 1 337 ? 73.402 3.030 9.802 1.00 12.67 368 SER A O 1
ATOM 2392 N N . ALA A 1 338 ? 71.246 2.645 10.326 1.00 10.32 369 ALA A N 1
ATOM 2393 C CA . ALA A 1 338 ? 71.387 1.208 10.188 1.00 9.97 369 ALA A CA 1
ATOM 2394 C C . ALA A 1 338 ? 71.694 0.797 8.762 1.00 11.28 369 ALA A C 1
ATOM 2395 O O . ALA A 1 338 ? 72.397 -0.184 8.567 1.00 12.11 369 ALA A O 1
ATOM 2397 N N . VAL A 1 339 ? 71.158 1.502 7.764 1.00 10.51 370 VAL A N 1
ATOM 2398 C CA . VAL A 1 339 ? 71.378 1.124 6.372 1.00 9.54 370 VAL A CA 1
ATOM 2399 C C . VAL A 1 339 ? 72.566 1.811 5.697 1.00 10.88 370 VAL A C 1
ATOM 2400 O O . VAL A 1 339 ? 72.987 1.392 4.612 1.00 14.89 370 VAL A O 1
ATOM 2404 N N . GLY A 1 340 ? 73.123 2.807 6.366 1.00 13.76 371 GLY A N 1
ATOM 2405 C CA . GLY A 1 340 ? 74.167 3.665 5.818 1.00 15.62 371 GLY A CA 1
ATOM 2406 C C . GLY A 1 340 ? 75.508 3.524 6.497 1.00 15.23 371 GLY A C 1
ATOM 2407 O O . GLY A 1 340 ? 75.827 2.495 7.121 1.00 15.00 371 GLY A O 1
ATOM 2408 N N . GLU A 1 341 ? 76.287 4.586 6.405 1.00 16.83 372 GLU A N 1
ATOM 2409 C CA A GLU A 1 341 ? 77.662 4.588 6.887 0.50 18.07 372 GLU A CA 1
ATOM 2410 C CA B GLU A 1 341 ? 77.665 4.577 6.899 0.50 17.85 372 GLU A CA 1
ATOM 2411 C C . GLU A 1 341 ? 77.802 4.399 8.406 1.00 15.48 372 GLU A C 1
ATOM 2412 O O . GLU A 1 341 ? 78.780 3.817 8.875 1.00 16.74 372 GLU A O 1
ATOM 2423 N N . ASN A 1 342 ? 76.850 4.890 9.195 1.00 17.16 373 ASN A N 1
ATOM 2424 C CA . ASN A 1 342 ? 77.001 4.773 10.639 1.00 17.66 373 ASN A CA 1
ATOM 2425 C C . ASN A 1 342 ? 77.103 3.331 11.133 1.00 16.27 373 ASN A C 1
ATOM 2426 O O . ASN A 1 342 ? 77.793 3.047 12.100 1.00 18.04 373 ASN A O 1
ATOM 2431 N N . ALA A 1 343 ? 76.421 2.413 10.458 1.00 14.01 374 ALA A N 1
ATOM 2432 C CA . ALA A 1 343 ? 76.457 1.031 10.848 1.00 12.96 374 ALA A CA 1
ATOM 2433 C C . ALA A 1 343 ? 77.859 0.468 10.763 1.00 13.38 374 ALA A C 1
ATOM 2434 O O . ALA A 1 343 ? 78.184 -0.482 11.459 1.00 14.40 374 ALA A O 1
ATOM 2436 N N . GLU A 1 344 ? 78.683 1.032 9.877 1.00 13.84 375 GLU A N 1
ATOM 2437 C CA . GLU A 1 344 ? 80.049 0.527 9.743 1.00 14.11 375 GLU A CA 1
ATOM 2438 C C . GLU A 1 344 ? 80.838 0.727 11.029 1.00 14.40 375 GLU A C 1
ATOM 2439 O O . GLU A 1 344 ? 81.861 0.056 11.250 1.00 15.19 375 GLU A O 1
ATOM 2445 N N . GLY A 1 345 ? 80.365 1.618 11.905 1.00 15.83 376 GLY A N 1
ATOM 2446 C CA . GLY A 1 345 ? 81.025 1.806 13.196 1.00 14.22 376 GLY A CA 1
ATOM 2447 C C . GLY A 1 345 ? 80.971 0.567 14.071 1.00 15.40 376 GLY A C 1
ATOM 2448 O O . GLY A 1 345 ? 81.818 0.350 14.965 1.00 15.39 376 GLY A O 1
ATOM 2449 N N . ILE A 1 346 ? 79.966 -0.257 13.848 1.00 15.87 377 ILE A N 1
ATOM 2450 C CA . ILE A 1 346 ? 79.872 -1.476 14.609 1.00 14.46 377 ILE A CA 1
ATOM 2451 C C . ILE A 1 346 ? 81.091 -2.342 14.250 1.00 15.75 377 ILE A C 1
ATOM 2452 O O . ILE A 1 346 ? 81.742 -2.875 15.136 1.00 15.89 377 ILE A O 1
ATOM 2457 N N . LYS A 1 347 ? 81.379 -2.475 12.958 1.00 14.08 378 LYS A N 1
ATOM 2458 C CA . LYS A 1 347 ? 82.508 -3.288 12.504 1.00 16.28 378 LYS A CA 1
ATOM 2459 C C . LYS A 1 347 ? 83.823 -2.620 12.875 1.00 17.13 378 LYS A C 1
ATOM 2460 O O . LYS A 1 347 ? 84.694 -3.246 13.457 1.00 18.13 378 LYS A O 1
ATOM 2466 N N . ASN A 1 348 ? 83.930 -1.319 12.620 1.00 14.94 379 ASN A N 1
ATOM 2467 C CA . ASN A 1 348 ? 85.227 -0.653 12.767 1.00 17.80 379 ASN A CA 1
ATOM 2468 C C . ASN A 1 348 ? 85.597 -0.244 14.153 1.00 15.61 379 ASN A C 1
ATOM 2469 O O . ASN A 1 348 ? 86.792 -0.090 14.458 1.00 17.46 379 ASN A O 1
ATOM 2474 N N . ASN A 1 349 ? 84.581 -0.020 14.987 1.00 15.49 380 ASN A N 1
ATOM 2475 C CA . ASN A 1 349 ? 84.812 0.425 16.363 1.00 14.49 380 ASN A CA 1
ATOM 2476 C C . ASN A 1 349 ? 84.476 -0.661 17.382 1.00 14.81 380 ASN A C 1
ATOM 2477 O O . ASN A 1 349 ? 85.299 -1.023 18.192 1.00 18.54 380 ASN A O 1
ATOM 2482 N N . LEU A 1 350 ? 83.263 -1.170 17.350 1.00 13.04 381 LEU A N 1
ATOM 2483 C CA . LEU A 1 350 ? 82.856 -2.145 18.341 1.00 12.97 381 LEU A CA 1
ATOM 2484 C C . LEU A 1 350 ? 83.561 -3.487 18.190 1.00 15.78 381 LEU A C 1
ATOM 2485 O O . LEU A 1 350 ? 83.872 -4.122 19.179 1.00 15.75 381 LEU A O 1
ATOM 2490 N N . LEU A 1 351 ? 83.761 -3.922 16.946 1.00 13.80 382 LEU A N 1
ATOM 2491 C CA . LEU A 1 351 ? 84.324 -5.237 16.704 1.00 15.76 382 LEU A CA 1
ATOM 2492 C C . LEU A 1 351 ? 85.801 -5.267 16.401 1.00 16.04 382 LEU A C 1
ATOM 2493 O O . LEU A 1 351 ? 86.307 -6.347 16.122 1.00 20.73 382 LEU A O 1
ATOM 2498 N N . SER A 1 352 ? 86.469 -4.117 16.472 1.00 14.90 383 SER A N 1
ATOM 2499 C CA . SER A 1 352 ? 87.926 -4.016 16.285 1.00 19.16 383 SER A CA 1
ATOM 2500 C C . SER A 1 352 ? 88.559 -4.176 17.645 1.00 22.20 383 SER A C 1
ATOM 2501 O O . SER A 1 352 ? 88.097 -3.588 18.647 1.00 19.88 383 SER A O 1
ATOM 2504 N N . LYS A 1 353 ? 89.631 -4.972 17.669 1.00 25.42 384 LYS A N 1
ATOM 2505 C CA . LYS A 1 353 ? 90.294 -5.354 18.921 1.00 27.20 384 LYS A CA 1
ATOM 2506 C C . LYS A 1 353 ? 91.043 -4.173 19.489 1.00 35.78 384 LYS A C 1
ATOM 2507 O O . LYS A 1 353 ? 91.740 -3.447 18.765 1.00 48.56 384 LYS A O 1
#

B-factor: mean 19.68, std 9.57, range [5.93, 78.99]

Foldseek 3Di:
DAWDPWDDDLQWIWTDDPRATFIGHAADDFLLLLLQVLQQVLDVLQDDQAAAEEAEAWPCQPDDHPPCPVRHDHQVNNLVSSVVSHDRHHYFPLHVQLNVPVVDQQQFRQARETALVSLLSSLQSVCVCVQGFDDQVQWDKDKQPQEHEPCVSRVVDVSSSVGGDIHMATAHDWDKFKFKFALARHGDPVCRPPTDCADDDHRPCVLCRNVDARTKMKMATPPPPLAEEEEEEASNCSSNVSRCRSGGRMYIYHYLQHHADAQSVVCVVVVHRYYYYYYSCCSRDDVSCSSVVHHHDD

Radius of gyration: 18.72 Å; Cα contacts (8 Å, |Δi|>4): 669; chains: 1; bounding box: 42×48×48 Å

InterPro domains:
  IPR025945 DHHW protein [PF14286] (113-338)

Solvent-accessible surface area: 12380 Å² total

Sequence (298 aa):
PVVGVDGVVQTNGQLVVDIDGHHTWGISLYGGGDGANYASSYLNEEFKEKKVGSSSVNVFNVVPTAGAYYLPEEGYEKYNASHRRRRDSINSIANKLVNVINVDGYAALEAHTNEYIYTTRTDHHWEPLGAYYAAKAFCEAQVPVKELSSTYKTETIEGFVGTYAFTEEYNERIKNDPDTFTYYIPSTDDYTTATYYTTDFKKADEQFTQFHSIFVDQPASGAYSTFGGDQKIVKIETANKNGRKLCIFKDSYGNAEVPFFIDSFEEIYVCDIRYFDLYAPDFIKDNGIITDVLFTCTTFSAVGEENAEGIKNNLLSK

Nearest PDB structures (foldseek):
  4nzk-assembly1_A  TM=1.003E+00  e=2.956E-68  [Eubacterium] siraeum DSM 15702
  5v8d-assembly2_B  TM=7.426E-01  e=1.469E-15  Bacillus cereus ATCC 10987
  5v8d-assembly4_D  TM=7.126E-01  e=2.001E-15  Bacillus cereus ATCC 10987
  5v8d-assembly1_A  TM=7.174E-01  e=7.328E-15  Bacillus cereus ATCC 10987
  5v8e-assembly2_B  TM=7.216E-01  e=6.475E-15  Bacillus cereus ATCC 10987